Protein AF-A0A919U1Z7-F1 (afdb_monomer)

pLDDT: mean 75.94, std 18.44, range [27.28, 95.94]

Mean predicted aligned error: 14.46 Å

Secondary structure (DSSP, 8-state):
-------------SSPPEEEETT-SSBEETT-GGGTTS-GGGEEEPPTTSSPPBPHHHHHHHTTTTPEEESSHHHHHHHHT--HHHHHHHHHHHHTS--SEEEE-TT---EEEE-TTS--SEEE-SSEEEETTTEEEEPP-------SS------S--PBPTTT-PBPPTTSS-TT--

Solvent-accessible surface area (backbone atoms only — not comparable to full-atom values): 11130 Å² total; per-residue (Å²): 135,83,81,79,77,74,79,71,72,83,70,83,53,90,60,79,73,38,22,25,40,89,87,49,74,40,30,29,42,84,81,39,74,90,44,76,86,51,58,70,92,51,56,38,80,47,62,98,80,72,82,53,51,67,32,68,68,41,47,35,50,76,70,56,49,65,49,48,74,39,96,41,67,67,59,41,38,56,76,67,61,49,53,73,89,48,48,63,58,54,49,58,57,51,70,76,55,86,63,81,35,32,37,25,50,65,84,64,70,37,39,34,33,15,39,80,96,51,60,68,48,32,41,43,41,63,49,32,38,35,34,78,91,74,47,77,47,80,42,76,88,63,71,82,68,77,64,98,56,83,80,76,77,72,72,86,66,77,51,59,36,92,87,78,70,42,75,27,52,96,87,73,56,43,91,88,74,111

Foldseek 3Di:
DDDPPPPPQPPQDLDAWWKAFPPGQAIAHPQPPVCVVPDPVRIGTDDPPPVGYHDPQRVCVNVVHQKDWDQDPVVLCVVLVADPVCVVVVVVVCVVDDFRTWIARNVSAWIFTHHPSTDTQWTGGNQWIAGSVPGIDGDDDDDPDPPPDPPPPCPPPQPADPVPRDGDPPVRADPVRD

Structure (mmCIF, N/CA/C/O backbone):
data_AF-A0A919U1Z7-F1
#
_entry.id   AF-A0A919U1Z7-F1
#
loop_
_atom_site.group_PDB
_atom_site.id
_atom_site.type_symbol
_atom_site.label_atom_id
_atom_site.label_alt_id
_atom_site.label_comp_id
_atom_site.label_asym_id
_atom_site.label_entity_id
_atom_site.label_seq_id
_atom_site.pdbx_PDB_ins_code
_atom_site.Cartn_x
_atom_site.Cartn_y
_atom_site.Cartn_z
_atom_site.occupancy
_atom_site.B_iso_or_equiv
_atom_site.auth_seq_id
_atom_site.auth_comp_id
_atom_site.auth_asym_id
_atom_site.auth_atom_id
_atom_site.pdbx_PDB_model_num
ATOM 1 N N . MET A 1 1 ? -19.858 -0.077 -40.292 1.00 37.28 1 MET A N 1
ATOM 2 C CA . MET A 1 1 ? -19.645 -1.193 -39.348 1.00 37.28 1 MET A CA 1
ATOM 3 C C . MET A 1 1 ? -18.442 -0.810 -38.510 1.00 37.28 1 MET A C 1
ATOM 5 O O . MET A 1 1 ? -17.336 -0.807 -39.028 1.00 37.28 1 MET A O 1
ATOM 9 N N . VAL A 1 2 ? -18.674 -0.303 -37.300 1.00 33.38 2 VAL A N 1
ATOM 10 C CA . VAL A 1 2 ? -17.600 0.172 -36.418 1.00 33.38 2 VAL A CA 1
ATOM 11 C C . VAL A 1 2 ? -17.088 -1.042 -35.657 1.00 33.38 2 VAL A C 1
ATOM 13 O O . VAL A 1 2 ? -17.822 -1.611 -34.855 1.00 33.38 2 VAL A O 1
ATOM 16 N N . SER A 1 3 ? -15.864 -1.468 -35.970 1.00 31.08 3 SER A N 1
ATOM 17 C CA . SER A 1 3 ? -15.144 -2.484 -35.206 1.00 31.08 3 SER A CA 1
ATOM 18 C C . SER A 1 3 ? -14.921 -1.975 -33.789 1.00 31.08 3 SER A C 1
ATOM 20 O O . SER A 1 3 ? -14.055 -1.135 -33.548 1.00 31.08 3 SER A O 1
ATOM 22 N N . THR A 1 4 ? -15.700 -2.492 -32.849 1.00 29.30 4 THR A N 1
ATOM 23 C CA . THR A 1 4 ? -15.430 -2.393 -31.420 1.00 29.30 4 THR A CA 1
ATOM 24 C C . THR A 1 4 ? -14.195 -3.243 -31.132 1.00 29.30 4 THR A C 1
ATOM 26 O O . THR A 1 4 ? -14.280 -4.464 -31.015 1.00 29.30 4 THR A O 1
ATOM 29 N N . GLN A 1 5 ? -13.022 -2.609 -31.064 1.00 29.14 5 GLN A N 1
ATOM 30 C CA . GLN A 1 5 ? -11.877 -3.208 -30.385 1.00 29.14 5 GLN A CA 1
ATOM 31 C C . GLN A 1 5 ? -12.280 -3.372 -28.921 1.00 29.14 5 GLN A C 1
ATOM 33 O O . GLN A 1 5 ? -12.402 -2.394 -28.184 1.00 29.14 5 GLN A O 1
ATOM 38 N N . ALA A 1 6 ? -12.563 -4.612 -28.529 1.00 28.75 6 ALA A N 1
ATOM 39 C CA . ALA A 1 6 ? -12.649 -4.987 -27.135 1.00 28.75 6 ALA A CA 1
ATOM 40 C C . ALA A 1 6 ? -11.299 -4.644 -26.500 1.00 28.75 6 ALA A C 1
ATOM 42 O O . ALA A 1 6 ? -10.279 -5.242 -26.838 1.00 28.75 6 ALA A O 1
ATOM 43 N N . LEU A 1 7 ? -11.298 -3.643 -25.622 1.00 28.81 7 LEU A N 1
ATOM 44 C CA . LEU A 1 7 ? -10.219 -3.428 -24.673 1.00 28.81 7 LEU A CA 1
ATOM 45 C C . LEU A 1 7 ? -10.102 -4.720 -23.867 1.00 28.81 7 LEU A C 1
ATOM 47 O O . LEU A 1 7 ? -10.951 -5.024 -23.028 1.00 28.81 7 LEU A O 1
ATOM 51 N N . SER A 1 8 ? -9.098 -5.525 -24.203 1.00 28.55 8 SER A N 1
ATOM 52 C CA . SER A 1 8 ? -8.708 -6.686 -23.422 1.00 28.55 8 SER A CA 1
ATOM 53 C C . SER A 1 8 ? -8.575 -6.257 -21.965 1.00 28.55 8 SER A C 1
ATOM 55 O O . SER A 1 8 ? -7.864 -5.298 -21.663 1.00 28.55 8 SER A O 1
ATOM 57 N N . LYS A 1 9 ? -9.276 -6.971 -21.074 1.00 27.28 9 LYS A N 1
ATOM 58 C CA . LYS A 1 9 ? -9.020 -6.983 -19.627 1.00 27.28 9 LYS A CA 1
ATOM 59 C C . LYS A 1 9 ? -7.500 -6.916 -19.419 1.00 27.28 9 LYS A C 1
ATOM 61 O O . LYS A 1 9 ? -6.829 -7.764 -20.017 1.00 27.28 9 LYS A O 1
ATOM 66 N N . PRO A 1 10 ? -6.941 -5.991 -18.617 1.00 33.06 10 PRO A N 1
ATOM 67 C CA . PRO A 1 10 ? -5.564 -6.154 -18.183 1.00 33.06 10 PRO A CA 1
ATOM 68 C C . PRO A 1 10 ? -5.508 -7.506 -17.473 1.00 33.06 10 PRO A C 1
ATOM 70 O O . PRO A 1 10 ? -6.165 -7.729 -16.454 1.00 33.06 10 PRO A O 1
ATOM 73 N N . GLY A 1 11 ? -4.849 -8.464 -18.124 1.00 29.73 11 GLY A N 1
ATOM 74 C CA . GLY A 1 11 ? -4.617 -9.774 -17.557 1.00 29.73 11 GLY A CA 1
ATOM 75 C C . GLY A 1 11 ? -3.872 -9.565 -16.253 1.00 29.73 11 GLY A C 1
ATOM 76 O O . GLY A 1 11 ? -2.902 -8.813 -16.214 1.00 29.73 11 GLY A O 1
ATOM 77 N N . ALA A 1 12 ? -4.355 -10.206 -15.195 1.00 38.84 12 ALA A N 1
ATOM 78 C CA . ALA A 1 12 ? -3.593 -10.411 -13.982 1.00 38.84 12 ALA A CA 1
ATOM 79 C C . ALA A 1 12 ? -2.268 -11.079 -14.377 1.00 38.84 12 ALA A C 1
ATOM 81 O O . ALA A 1 12 ? -2.209 -12.288 -14.585 1.00 38.84 12 ALA A O 1
ATOM 82 N N . SER A 1 13 ? -1.226 -10.280 -14.579 1.00 43.12 13 SER A N 1
ATOM 83 C CA . SER A 1 13 ? 0.123 -10.781 -14.785 1.00 43.12 13 SER A CA 1
ATOM 84 C C . SER A 1 13 ? 0.476 -11.604 -13.551 1.00 43.12 13 SER A C 1
ATOM 86 O O . SER A 1 13 ? 0.459 -11.065 -12.458 1.00 43.12 13 SER A O 1
ATOM 88 N N . GLU A 1 14 ? 0.813 -12.888 -13.674 1.00 53.72 14 GLU A N 1
ATOM 89 C CA . GLU A 1 14 ? 1.246 -13.719 -12.526 1.00 53.72 14 GLU A CA 1
ATOM 90 C C . GLU A 1 14 ? 2.473 -13.137 -11.797 1.00 53.72 14 GLU A C 1
ATOM 92 O O . GLU A 1 14 ? 2.826 -13.558 -10.697 1.00 53.72 14 GLU A O 1
ATOM 97 N N . ARG A 1 15 ? 3.144 -12.163 -12.423 1.00 62.59 15 ARG A N 1
ATOM 98 C CA . ARG A 1 15 ? 4.209 -11.373 -11.823 1.00 62.59 15 ARG A CA 1
ATOM 99 C C . ARG A 1 15 ? 3.664 -10.024 -11.350 1.00 62.59 15 ARG A C 1
ATOM 101 O O . ARG A 1 15 ? 2.993 -9.345 -12.129 1.00 62.59 15 ARG A O 1
ATOM 108 N N . PRO A 1 16 ? 3.994 -9.613 -10.120 1.00 70.12 16 PRO A N 1
ATOM 109 C CA . PRO A 1 16 ? 3.592 -8.318 -9.606 1.00 70.12 16 PRO A CA 1
ATOM 110 C C . PRO A 1 16 ? 4.258 -7.196 -10.403 1.00 70.12 16 PRO A C 1
ATOM 112 O O . PRO A 1 16 ? 5.421 -7.303 -10.801 1.00 70.12 16 PRO A O 1
ATOM 115 N N . GLU A 1 17 ? 3.517 -6.113 -10.619 1.00 81.19 17 GLU A N 1
ATOM 116 C CA . GLU A 1 17 ? 4.042 -4.904 -11.249 1.00 81.19 17 GLU A CA 1
ATOM 117 C C . GLU A 1 17 ? 5.117 -4.271 -10.360 1.00 81.19 17 GLU A C 1
ATOM 119 O O . GLU A 1 17 ? 4.939 -4.099 -9.147 1.00 81.19 17 GLU A O 1
ATOM 124 N N . LEU A 1 18 ? 6.253 -3.944 -10.974 1.00 87.25 18 LEU A N 1
ATOM 125 C CA . LEU A 1 18 ? 7.414 -3.381 -10.299 1.00 87.25 18 LEU A CA 1
ATOM 126 C C . LEU A 1 18 ? 7.608 -1.927 -10.713 1.00 87.25 18 LEU A C 1
ATOM 128 O O . LEU A 1 18 ? 7.304 -1.539 -11.835 1.00 87.25 18 LEU A O 1
ATOM 132 N N . PHE A 1 19 ? 8.160 -1.139 -9.800 1.00 89.56 19 PHE A N 1
ATOM 133 C CA . PHE A 1 19 ? 8.341 0.298 -9.940 1.00 89.56 19 PHE A CA 1
ATOM 134 C C . PHE A 1 19 ? 9.721 0.719 -9.431 1.00 89.56 19 PHE A C 1
ATOM 136 O O . PHE A 1 19 ? 10.312 0.054 -8.578 1.00 89.56 19 PHE A O 1
ATOM 143 N N . HIS A 1 20 ? 10.236 1.840 -9.915 1.00 90.06 20 HIS A N 1
ATOM 144 C CA . HIS A 1 20 ? 11.451 2.475 -9.410 1.00 90.06 20 HIS A CA 1
ATOM 145 C C . HIS A 1 20 ? 11.322 3.999 -9.495 1.00 90.06 20 HIS A C 1
ATOM 147 O O . HIS A 1 20 ? 10.502 4.527 -10.241 1.00 90.06 20 HIS A O 1
ATOM 153 N N . THR A 1 21 ? 12.143 4.738 -8.756 1.00 87.50 21 THR A N 1
ATOM 154 C CA . THR A 1 21 ? 12.326 6.175 -9.014 1.00 87.50 21 THR A CA 1
ATOM 155 C C . THR A 1 21 ? 13.295 6.388 -10.172 1.00 87.50 21 THR A C 1
ATOM 157 O O . THR A 1 21 ? 14.099 5.503 -10.466 1.00 87.50 21 THR A O 1
ATOM 160 N N . ALA A 1 22 ? 13.247 7.547 -10.836 1.00 83.25 22 ALA A N 1
ATOM 161 C CA . ALA A 1 22 ? 14.155 7.870 -11.948 1.00 83.25 22 ALA A CA 1
ATOM 162 C C . ALA A 1 22 ? 15.637 7.607 -11.604 1.00 83.25 22 ALA A C 1
ATOM 164 O O . ALA A 1 22 ? 16.342 6.941 -12.360 1.00 83.25 22 ALA A O 1
ATOM 165 N N . ASP A 1 23 ? 16.053 8.039 -10.413 1.00 81.75 23 ASP A N 1
ATOM 166 C CA . ASP A 1 23 ? 17.422 7.895 -9.904 1.00 81.75 23 ASP A CA 1
ATOM 167 C C . ASP A 1 23 ? 17.601 6.661 -8.994 1.00 81.75 23 ASP A C 1
ATOM 169 O O . ASP A 1 23 ? 18.647 6.461 -8.374 1.00 81.75 23 ASP A O 1
ATOM 173 N N . GLY A 1 24 ? 16.566 5.827 -8.878 1.00 83.31 24 GLY A N 1
ATOM 174 C CA . GLY A 1 24 ? 16.546 4.662 -8.006 1.00 83.31 24 GLY A CA 1
ATOM 175 C C . GLY A 1 24 ? 17.430 3.528 -8.519 1.00 83.31 24 GLY A C 1
ATOM 176 O O . GLY A 1 24 ? 17.481 3.226 -9.713 1.00 83.31 24 GLY A O 1
ATOM 177 N N . THR A 1 25 ? 18.098 2.840 -7.594 1.00 87.88 25 THR A N 1
ATOM 178 C CA . THR A 1 25 ? 18.951 1.676 -7.896 1.00 87.88 25 THR A CA 1
ATOM 179 C C . THR A 1 25 ? 18.240 0.340 -7.703 1.00 87.88 25 THR A C 1
ATOM 181 O O . THR A 1 25 ? 18.818 -0.705 -7.993 1.00 87.88 25 THR A O 1
ATO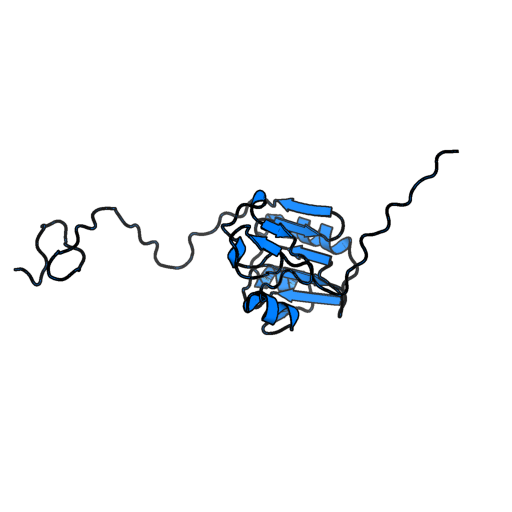M 184 N N . ARG A 1 26 ? 16.998 0.345 -7.205 1.00 90.69 26 ARG A N 1
ATOM 185 C CA . ARG A 1 26 ? 16.229 -0.862 -6.887 1.00 90.69 26 ARG A CA 1
ATOM 186 C C . ARG A 1 26 ? 14.824 -0.800 -7.476 1.00 90.69 26 ARG A C 1
ATOM 188 O O . ARG A 1 26 ? 14.280 0.281 -7.689 1.00 90.69 26 ARG A O 1
ATOM 195 N N . ARG A 1 27 ? 14.249 -1.979 -7.711 1.00 91.19 27 ARG A N 1
ATOM 196 C CA . ARG A 1 27 ? 12.837 -2.177 -8.061 1.00 91.19 27 ARG A CA 1
ATOM 197 C C . ARG A 1 27 ? 12.007 -2.475 -6.821 1.00 91.19 27 ARG A C 1
ATOM 199 O O . ARG A 1 27 ? 12.463 -3.161 -5.911 1.00 91.19 27 ARG A O 1
ATOM 206 N N . HIS A 1 28 ? 10.777 -1.998 -6.806 1.00 89.25 28 HIS A N 1
ATOM 207 C CA . HIS A 1 28 ? 9.881 -2.022 -5.661 1.00 89.25 28 HIS A CA 1
ATOM 208 C C . HIS A 1 28 ? 8.475 -2.430 -6.098 1.00 89.25 28 HIS A C 1
ATOM 210 O O . HIS A 1 28 ? 8.077 -2.173 -7.229 1.00 89.25 28 HIS A O 1
ATOM 216 N N . LEU A 1 29 ? 7.689 -3.006 -5.192 1.00 83.12 29 LEU A N 1
ATOM 217 C CA . LEU A 1 29 ? 6.232 -3.013 -5.346 1.00 83.12 29 LEU A CA 1
ATOM 218 C C . LEU A 1 29 ? 5.696 -1.577 -5.247 1.00 83.12 29 LEU A C 1
ATOM 220 O O . LEU A 1 29 ? 6.297 -0.737 -4.571 1.00 83.12 29 LEU A O 1
ATOM 224 N N . ARG A 1 30 ? 4.541 -1.311 -5.870 1.00 81.06 30 ARG A N 1
ATOM 225 C CA . ARG A 1 30 ? 3.933 0.033 -5.949 1.00 81.06 30 ARG A CA 1
ATOM 226 C C . ARG A 1 30 ? 3.806 0.743 -4.602 1.00 81.06 30 ARG A C 1
ATOM 228 O O . ARG A 1 30 ? 3.968 1.953 -4.531 1.00 81.06 30 ARG A O 1
ATOM 235 N N . PHE A 1 31 ? 3.521 -0.011 -3.546 1.00 75.62 31 PHE A N 1
ATOM 236 C CA . PHE A 1 31 ? 3.258 0.515 -2.205 1.00 75.62 31 PHE A CA 1
ATOM 237 C C . PHE A 1 31 ? 4.391 0.210 -1.219 1.00 75.62 31 PHE A C 1
ATOM 239 O O . PHE A 1 31 ? 4.175 0.136 -0.010 1.00 75.62 31 PHE A O 1
ATOM 246 N N . CYS A 1 32 ? 5.615 0.026 -1.727 1.00 82.19 32 CYS A N 1
ATOM 247 C CA . CYS A 1 32 ? 6.790 -0.091 -0.876 1.00 82.19 32 CYS A CA 1
ATOM 248 C C . CYS A 1 32 ? 6.962 1.183 -0.035 1.00 82.19 32 CYS A C 1
ATOM 250 O O . CYS A 1 32 ? 6.869 2.295 -0.548 1.00 82.19 32 CYS A O 1
ATOM 252 N N . SER A 1 33 ? 7.290 1.016 1.245 1.00 78.06 33 SER A N 1
ATOM 253 C CA . SER A 1 33 ? 7.572 2.107 2.193 1.00 78.06 33 SER A CA 1
ATOM 254 C C . SER A 1 33 ? 8.585 3.141 1.685 1.00 78.06 33 SER A C 1
ATOM 256 O O . SER A 1 33 ? 8.500 4.305 2.063 1.00 78.06 33 SER A O 1
ATOM 258 N N . HIS A 1 34 ? 9.517 2.749 0.812 1.00 81.94 34 HIS A N 1
ATOM 259 C CA . HIS A 1 34 ? 10.493 3.657 0.207 1.00 81.94 34 HIS A CA 1
ATOM 260 C C . HIS A 1 34 ? 9.848 4.737 -0.676 1.00 81.94 34 HIS A C 1
ATOM 262 O O . HIS A 1 34 ? 10.481 5.752 -0.944 1.00 81.94 34 HIS A O 1
ATOM 268 N N . PHE A 1 35 ? 8.594 4.551 -1.095 1.00 81.81 35 PHE A N 1
ATOM 269 C CA . PHE A 1 35 ? 7.828 5.552 -1.831 1.00 81.81 35 PHE A CA 1
ATOM 270 C C . PHE A 1 35 ? 6.957 6.449 -0.946 1.00 81.81 35 PHE A C 1
ATOM 272 O O . PHE A 1 35 ? 6.281 7.315 -1.488 1.00 81.81 35 PHE A O 1
ATOM 279 N N . SER A 1 36 ? 6.974 6.296 0.386 1.00 73.88 36 SER A N 1
ATOM 280 C CA . SER A 1 36 ? 6.050 7.027 1.279 1.00 73.88 36 SER A CA 1
ATOM 281 C C . SER A 1 36 ? 6.126 8.550 1.118 1.00 73.88 36 SER A C 1
ATOM 283 O O . SER A 1 36 ? 5.096 9.212 1.167 1.00 73.88 36 SER A O 1
ATOM 285 N N . ASP A 1 37 ? 7.325 9.079 0.855 1.00 74.62 37 ASP A N 1
ATOM 286 C CA . ASP A 1 37 ? 7.573 10.511 0.634 1.00 74.62 37 ASP A CA 1
ATOM 287 C C . ASP A 1 37 ? 7.872 10.846 -0.840 1.00 74.62 37 ASP A C 1
ATOM 289 O O . ASP A 1 37 ? 8.285 11.959 -1.168 1.00 74.62 37 ASP A O 1
ATOM 293 N N . THR A 1 38 ? 7.713 9.879 -1.749 1.00 75.56 38 THR A N 1
ATOM 294 C CA . THR A 1 38 ? 8.009 10.065 -3.173 1.00 75.56 38 THR A CA 1
ATOM 295 C C . THR A 1 38 ? 6.754 10.529 -3.914 1.00 75.56 38 THR A C 1
ATOM 297 O O . THR A 1 38 ? 5.746 9.820 -3.903 1.00 75.56 38 THR A O 1
ATOM 300 N N . PRO A 1 39 ? 6.796 11.679 -4.612 1.00 76.50 39 PRO A N 1
ATOM 301 C CA . PRO A 1 39 ? 5.695 12.118 -5.463 1.00 76.50 39 PRO A CA 1
ATOM 302 C C . PRO A 1 39 ? 5.355 11.078 -6.537 1.00 76.50 39 PRO A C 1
ATOM 304 O O . PRO A 1 39 ? 6.251 10.481 -7.135 1.00 76.50 39 PRO A O 1
ATOM 307 N N . ALA A 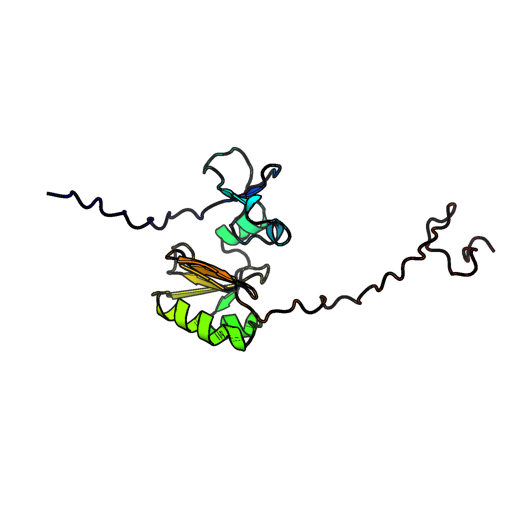1 40 ? 4.065 10.868 -6.811 1.00 74.50 40 ALA A N 1
ATOM 308 C CA . ALA A 1 40 ? 3.613 9.822 -7.733 1.00 74.50 40 ALA A CA 1
ATOM 309 C C . ALA A 1 40 ? 4.173 9.979 -9.161 1.00 74.50 40 ALA A C 1
ATOM 311 O O . ALA A 1 40 ? 4.440 8.980 -9.820 1.00 74.50 40 ALA A O 1
ATOM 312 N N . ASP A 1 41 ? 4.415 11.212 -9.620 1.00 79.81 41 ASP A N 1
ATOM 313 C CA . ASP A 1 41 ? 5.036 11.526 -10.917 1.00 79.81 41 ASP A CA 1
ATOM 314 C C . ASP A 1 41 ? 6.519 11.124 -11.000 1.00 79.81 41 ASP A C 1
ATOM 316 O O . ASP A 1 41 ? 7.102 11.094 -12.083 1.00 79.81 41 ASP A O 1
ATOM 320 N N . ARG A 1 42 ? 7.140 10.801 -9.861 1.00 82.19 42 ARG A N 1
ATOM 321 C CA . ARG A 1 42 ? 8.526 10.328 -9.767 1.00 82.19 42 ARG A CA 1
ATOM 322 C C . ARG A 1 42 ? 8.640 8.814 -9.639 1.00 82.19 42 ARG A C 1
ATOM 324 O O . ARG A 1 42 ? 9.762 8.307 -9.651 1.00 82.19 42 ARG A O 1
ATOM 331 N N . ILE A 1 43 ? 7.516 8.106 -9.537 1.00 84.62 43 ILE A N 1
ATOM 332 C CA . ILE A 1 43 ? 7.451 6.645 -9.481 1.00 84.62 43 ILE A CA 1
ATOM 333 C C . ILE A 1 43 ? 7.180 6.131 -10.894 1.00 84.62 43 ILE A C 1
ATOM 335 O O . ILE A 1 43 ? 6.112 6.350 -11.460 1.00 84.62 43 ILE A O 1
ATOM 339 N N . LEU A 1 44 ? 8.164 5.448 -11.463 1.00 84.81 44 LEU A N 1
ATOM 340 C CA . LEU A 1 44 ? 8.145 4.931 -12.824 1.00 84.81 44 LEU A CA 1
ATOM 341 C C . LEU A 1 44 ? 7.906 3.423 -12.805 1.00 84.81 44 LEU A C 1
ATOM 343 O O . LEU A 1 44 ? 8.416 2.724 -11.929 1.00 84.81 44 LEU A O 1
ATOM 347 N N . GLU A 1 45 ? 7.155 2.916 -13.779 1.00 84.56 45 GLU A N 1
ATOM 348 C CA . GLU A 1 45 ? 7.042 1.475 -14.012 1.00 84.56 45 GLU A CA 1
ATOM 349 C C . GLU A 1 45 ? 8.398 0.900 -14.426 1.00 84.56 45 GLU A C 1
ATOM 351 O O . GLU A 1 45 ? 9.083 1.427 -15.305 1.00 84.56 45 GLU A O 1
ATOM 356 N N . ALA A 1 46 ? 8.787 -0.195 -13.781 1.00 81.38 46 ALA A N 1
ATOM 357 C CA . ALA A 1 46 ? 10.011 -0.905 -14.086 1.00 81.38 46 ALA A CA 1
ATOM 358 C C . ALA A 1 46 ? 9.760 -1.927 -15.195 1.00 81.38 46 ALA A C 1
ATOM 360 O O . ALA A 1 46 ? 8.843 -2.748 -15.112 1.00 81.38 46 ALA A O 1
ATOM 361 N N . ALA A 1 47 ? 10.643 -1.956 -16.193 1.00 75.75 47 ALA A N 1
ATOM 362 C CA . ALA A 1 47 ? 10.687 -3.086 -17.109 1.00 75.75 47 ALA A CA 1
ATOM 363 C C . ALA A 1 47 ? 11.048 -4.375 -16.341 1.00 75.75 47 ALA A C 1
ATOM 365 O O . ALA A 1 47 ? 11.809 -4.358 -15.367 1.00 75.75 47 ALA A O 1
ATOM 366 N N . VAL A 1 48 ? 10.524 -5.516 -16.805 1.00 65.12 48 VAL A N 1
ATOM 367 C CA . VAL A 1 48 ? 10.735 -6.837 -16.178 1.00 65.12 48 VAL A CA 1
ATOM 368 C C . VAL A 1 48 ? 12.226 -7.180 -16.025 1.00 65.12 48 VAL A C 1
ATOM 370 O O . VAL A 1 48 ? 12.593 -7.897 -15.093 1.00 65.12 48 VAL A O 1
ATOM 373 N N . ASP A 1 49 ? 13.088 -6.621 -16.876 1.00 66.69 49 ASP A N 1
ATOM 374 C CA . ASP A 1 49 ? 14.536 -6.838 -16.870 1.00 66.69 49 ASP A CA 1
ATOM 375 C C . ASP A 1 49 ? 15.325 -5.527 -17.057 1.00 66.69 49 ASP A C 1
ATOM 377 O O . ASP A 1 49 ? 16.125 -5.370 -17.973 1.00 66.69 49 ASP A O 1
ATOM 381 N N . ASP A 1 50 ? 15.072 -4.534 -16.203 1.00 75.56 50 ASP A N 1
ATOM 382 C CA . ASP A 1 50 ? 15.805 -3.256 -16.208 1.00 75.56 50 ASP A CA 1
ATOM 383 C C . ASP A 1 50 ? 17.211 -3.332 -15.563 1.00 75.56 50 ASP A C 1
ATOM 385 O O . ASP A 1 50 ? 17.850 -2.304 -15.334 1.00 75.56 50 ASP A O 1
ATOM 389 N N . GLY A 1 51 ? 17.683 -4.540 -15.225 1.00 81.19 51 GLY A N 1
ATOM 390 C CA . GLY A 1 51 ? 18.970 -4.798 -14.574 1.00 81.19 51 GLY A CA 1
ATOM 391 C C . GLY A 1 51 ? 19.061 -4.400 -13.093 1.00 81.19 51 GLY A C 1
ATOM 392 O O . GLY A 1 51 ? 20.059 -4.717 -12.443 1.00 81.19 51 GLY A O 1
ATOM 393 N N . ARG A 1 52 ? 18.045 -3.742 -12.515 1.00 87.81 52 ARG A N 1
ATOM 394 C CA . ARG A 1 52 ? 18.069 -3.329 -11.103 1.00 87.81 52 ARG A CA 1
ATOM 395 C C . ARG A 1 52 ? 17.665 -4.490 -10.190 1.00 87.81 52 ARG A C 1
ATOM 397 O O . ARG A 1 52 ? 16.698 -5.199 -10.480 1.00 87.81 52 ARG A O 1
ATOM 404 N N . PRO A 1 53 ? 18.327 -4.705 -9.044 1.00 90.06 53 PRO A N 1
ATOM 405 C CA . PRO A 1 53 ? 17.866 -5.689 -8.070 1.00 90.06 53 PRO A CA 1
ATOM 406 C C . PRO A 1 53 ? 16.524 -5.278 -7.442 1.00 90.06 53 PRO A C 1
ATOM 408 O O . PRO A 1 53 ? 16.179 -4.096 -7.379 1.00 90.06 53 PRO A O 1
ATOM 411 N N . LEU A 1 54 ? 15.770 -6.259 -6.941 1.00 86.19 54 LEU A N 1
ATOM 412 C CA . LEU A 1 54 ? 14.596 -5.992 -6.111 1.00 86.19 54 LEU A CA 1
ATOM 413 C C . LEU A 1 54 ? 15.019 -5.411 -4.757 1.00 86.19 54 LEU A C 1
ATOM 415 O O . LEU A 1 54 ? 16.013 -5.819 -4.157 1.00 86.19 54 LEU A O 1
ATOM 419 N N . CYS A 1 55 ? 14.228 -4.470 -4.259 1.00 89.00 55 CYS A N 1
ATOM 420 C CA . CYS A 1 55 ? 14.246 -4.060 -2.869 1.00 89.00 55 CYS A CA 1
ATOM 421 C C . CYS A 1 55 ? 13.966 -5.269 -1.980 1.00 89.00 55 CYS A C 1
ATOM 423 O O . CYS A 1 55 ? 13.037 -6.026 -2.244 1.00 89.00 55 CYS A O 1
ATOM 425 N N . GLU A 1 56 ? 14.738 -5.415 -0.908 1.00 84.62 56 GLU A N 1
ATOM 426 C CA . GLU A 1 56 ? 14.626 -6.535 0.025 1.00 84.62 56 GLU A CA 1
ATOM 427 C C . GLU A 1 56 ? 13.211 -6.690 0.595 1.00 84.62 56 GLU A C 1
ATOM 429 O O . GLU A 1 56 ? 12.688 -7.797 0.636 1.00 84.62 56 GLU A O 1
ATOM 434 N N . TRP A 1 57 ? 12.542 -5.587 0.950 1.00 80.31 57 TRP A N 1
ATOM 435 C CA . TRP A 1 57 ? 11.178 -5.644 1.491 1.00 80.31 57 TRP A CA 1
ATOM 436 C C . TRP A 1 57 ? 10.166 -6.079 0.435 1.00 80.31 57 TRP A C 1
ATOM 438 O O . TRP A 1 57 ? 9.292 -6.890 0.718 1.00 80.31 57 TRP A O 1
ATOM 448 N N . SER A 1 58 ? 10.314 -5.592 -0.798 1.00 81.62 58 SER A N 1
ATOM 449 C CA . SER A 1 58 ? 9.481 -6.038 -1.914 1.00 81.62 58 SER A CA 1
ATOM 450 C C . SER A 1 58 ? 9.757 -7.498 -2.275 1.00 81.62 58 SER A C 1
ATOM 452 O O . SER A 1 58 ? 8.817 -8.234 -2.534 1.00 81.62 58 SER A O 1
ATOM 454 N N . ALA A 1 59 ? 11.011 -7.950 -2.238 1.00 81.38 59 ALA A N 1
ATOM 455 C CA . ALA A 1 59 ? 11.363 -9.348 -2.466 1.00 81.38 59 ALA A CA 1
ATOM 456 C C . ALA A 1 59 ? 10.765 -10.269 -1.389 1.00 81.38 59 ALA A C 1
ATOM 458 O O . ALA A 1 59 ? 10.152 -11.280 -1.727 1.00 81.38 59 ALA A O 1
ATOM 459 N N . ALA A 1 60 ? 10.887 -9.893 -0.112 1.00 78.62 60 ALA A N 1
ATOM 460 C CA . ALA A 1 60 ? 10.283 -10.610 1.006 1.00 78.62 60 ALA A CA 1
ATOM 461 C C . ALA A 1 60 ? 8.756 -10.672 0.867 1.00 78.62 60 ALA A C 1
ATOM 463 O O . ALA A 1 60 ? 8.160 -11.734 1.030 1.00 78.62 60 ALA A O 1
ATOM 464 N N . GLU A 1 61 ? 8.121 -9.562 0.490 1.00 76.81 61 GLU A N 1
ATOM 465 C CA . GLU A 1 61 ? 6.676 -9.514 0.300 1.00 76.81 61 GLU A CA 1
ATOM 466 C C . GLU A 1 61 ? 6.200 -10.389 -0.864 1.00 76.81 61 GLU A C 1
ATOM 468 O O . GLU A 1 61 ? 5.230 -11.129 -0.701 1.00 76.81 61 GLU A O 1
ATOM 473 N N . ILE A 1 62 ? 6.897 -10.363 -2.004 1.00 77.69 62 ILE A N 1
ATOM 474 C CA . ILE A 1 62 ? 6.620 -11.252 -3.144 1.00 77.69 62 ILE A CA 1
ATOM 475 C C . ILE A 1 62 ? 6.766 -12.717 -2.722 1.00 77.69 62 ILE A C 1
ATOM 477 O O . ILE A 1 62 ? 5.957 -13.558 -3.106 1.00 77.69 62 ILE A O 1
ATOM 481 N N . ALA A 1 63 ? 7.760 -13.019 -1.886 1.00 76.00 63 ALA A N 1
ATOM 482 C CA . ALA A 1 63 ? 7.965 -14.346 -1.316 1.00 76.00 63 ALA A CA 1
ATOM 483 C C . ALA A 1 63 ? 6.964 -14.706 -0.197 1.00 76.00 63 ALA A C 1
ATOM 485 O O . ALA A 1 63 ? 7.041 -15.802 0.356 1.00 76.00 63 ALA A O 1
ATOM 486 N N . GLY A 1 64 ? 6.041 -13.810 0.171 1.00 71.19 64 GLY A N 1
ATOM 487 C CA . GLY A 1 64 ? 5.076 -14.040 1.248 1.00 71.19 64 GLY A CA 1
ATOM 488 C C . GLY A 1 64 ? 5.665 -13.977 2.660 1.00 71.19 64 GLY A C 1
ATOM 489 O O . GLY A 1 64 ? 4.990 -14.336 3.624 1.00 71.19 64 GLY A O 1
ATOM 490 N N . GLN A 1 65 ? 6.914 -13.541 2.810 1.00 77.25 65 GLN A N 1
ATOM 491 C CA . GLN A 1 65 ? 7.629 -13.553 4.081 1.00 77.25 65 GLN A CA 1
ATOM 492 C C . GLN A 1 65 ? 7.144 -12.428 4.999 1.00 77.25 65 GLN A C 1
ATOM 494 O O . GLN A 1 65 ? 7.082 -11.262 4.609 1.00 77.25 65 GLN A O 1
ATOM 499 N N . GLY A 1 66 ? 6.806 -12.785 6.240 1.00 76.94 66 GLY A N 1
ATOM 500 C CA . GLY A 1 66 ? 6.349 -11.830 7.254 1.00 76.94 66 GLY A CA 1
ATOM 501 C C . GLY A 1 66 ? 4.964 -11.233 6.984 1.00 76.94 66 GLY A C 1
ATOM 502 O O . GLY A 1 66 ? 4.612 -10.235 7.602 1.00 76.94 66 GLY A O 1
ATOM 503 N N . GLN A 1 67 ? 4.178 -11.810 6.066 1.00 85.94 67 GLN A N 1
ATOM 504 C CA . GLN A 1 67 ? 2.778 -11.423 5.901 1.00 85.94 67 GLN A CA 1
ATOM 505 C C . GLN A 1 67 ? 1.953 -11.934 7.084 1.00 85.94 67 GLN A C 1
ATOM 507 O O . GLN A 1 67 ? 1.998 -13.120 7.416 1.00 85.94 67 GLN A O 1
ATOM 512 N N . THR A 1 68 ? 1.141 -11.057 7.664 1.00 91.50 68 THR A N 1
ATOM 513 C CA . THR A 1 68 ? 0.085 -11.459 8.596 1.00 91.50 68 THR A CA 1
ATOM 514 C C . THR A 1 68 ? -1.176 -11.722 7.789 1.00 91.50 68 THR A C 1
ATOM 516 O O . THR A 1 68 ? -1.654 -10.822 7.096 1.00 91.50 68 THR A O 1
ATOM 519 N N . ARG A 1 69 ? -1.702 -12.949 7.850 1.00 93.44 69 ARG A N 1
ATOM 520 C CA . ARG A 1 69 ? -2.972 -13.320 7.210 1.00 93.44 69 ARG A CA 1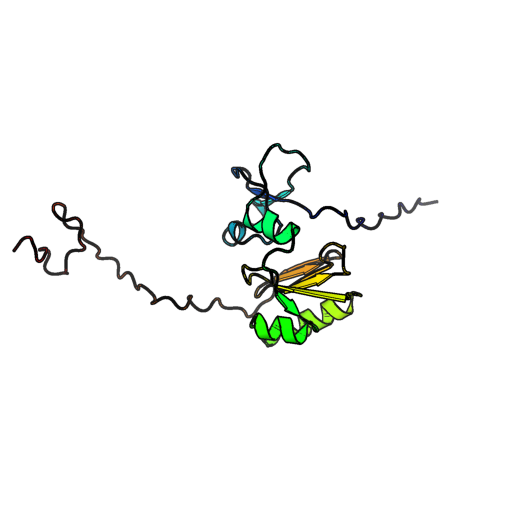
ATOM 521 C C . ARG A 1 69 ? -4.139 -13.104 8.168 1.00 93.44 69 ARG A C 1
ATOM 523 O O . ARG A 1 69 ? -3.981 -13.274 9.373 1.00 93.44 69 ARG A O 1
ATOM 530 N N . PHE A 1 70 ? -5.289 -12.761 7.604 1.00 95.56 70 PHE A N 1
ATOM 531 C CA . PHE A 1 70 ? -6.541 -12.553 8.330 1.00 95.56 70 PHE A CA 1
ATOM 532 C C . PHE A 1 70 ? -7.647 -13.382 7.685 1.00 95.56 70 PHE A C 1
ATOM 534 O O . PHE A 1 70 ? -7.604 -13.623 6.477 1.00 95.56 70 PHE A O 1
ATOM 541 N N . GLU A 1 71 ? -8.628 -13.809 8.478 1.00 94.06 71 GLU A N 1
ATOM 542 C CA . GLU A 1 71 ? -9.774 -14.560 7.956 1.00 94.06 71 GLU A CA 1
ATOM 543 C C . GLU A 1 71 ? -10.764 -13.628 7.257 1.00 94.06 71 GLU A C 1
ATOM 545 O O . GLU A 1 71 ? -11.389 -14.001 6.265 1.00 94.06 71 GLU A O 1
ATOM 550 N N . THR A 1 72 ? -10.881 -12.391 7.748 1.00 94.88 72 THR A N 1
ATOM 551 C CA . THR A 1 72 ? -11.798 -11.393 7.196 1.00 94.88 72 THR A CA 1
ATOM 552 C C . THR A 1 72 ? -11.117 -10.054 6.940 1.00 94.88 72 THR A C 1
ATOM 554 O O . THR A 1 72 ? -10.117 -9.691 7.566 1.00 94.88 72 THR A O 1
ATOM 557 N N . LEU A 1 73 ? -11.696 -9.276 6.020 1.00 95.69 73 LEU A N 1
ATOM 558 C CA . LEU A 1 73 ? -11.270 -7.899 5.788 1.00 95.69 73 LEU A CA 1
ATOM 559 C C . LEU A 1 73 ? -11.444 -7.036 7.044 1.00 95.69 73 LEU A C 1
ATOM 561 O O . LEU A 1 73 ? -10.579 -6.221 7.340 1.00 95.69 73 LEU A O 1
ATOM 565 N N . ASP A 1 74 ? -12.528 -7.221 7.798 1.00 94.94 74 ASP A N 1
ATOM 566 C CA . ASP A 1 74 ? -12.803 -6.424 8.995 1.00 94.94 74 ASP A CA 1
ATOM 567 C C . ASP A 1 74 ? -11.745 -6.610 10.087 1.00 94.94 74 ASP A C 1
ATOM 569 O O . ASP A 1 74 ? -11.284 -5.623 10.663 1.00 94.94 74 ASP A O 1
ATOM 573 N N . GLU A 1 75 ? -11.299 -7.846 10.323 1.00 95.69 75 GLU A N 1
ATOM 574 C CA . GLU A 1 75 ? -10.188 -8.133 11.239 1.00 95.69 75 GLU A CA 1
ATOM 575 C C . GLU A 1 75 ? -8.896 -7.451 10.796 1.00 95.69 75 GLU A C 1
ATOM 577 O O . GLU A 1 75 ? -8.190 -6.852 11.611 1.00 95.69 75 GLU A O 1
ATOM 582 N N . ALA A 1 76 ? -8.600 -7.497 9.496 1.00 95.62 76 ALA A N 1
ATOM 583 C CA . ALA A 1 76 ? -7.422 -6.848 8.943 1.00 95.62 76 ALA A CA 1
ATOM 584 C C . ALA A 1 76 ? -7.494 -5.319 9.090 1.00 95.62 76 ALA A C 1
ATOM 586 O O . ALA A 1 76 ? -6.512 -4.693 9.489 1.00 95.62 76 ALA A O 1
ATOM 587 N N . LEU A 1 77 ? -8.652 -4.705 8.814 1.00 94.25 77 LEU A N 1
ATOM 588 C CA . LEU A 1 77 ? -8.866 -3.261 8.962 1.00 94.25 77 LEU A CA 1
ATOM 589 C C . LEU A 1 77 ? -8.793 -2.810 10.426 1.00 94.25 77 LEU A C 1
ATOM 591 O O . LEU A 1 77 ? -8.300 -1.712 10.705 1.00 94.25 77 LEU A O 1
ATOM 595 N N . GLU A 1 78 ? -9.246 -3.650 11.358 1.00 93.25 78 GLU A N 1
ATOM 596 C CA . GLU A 1 78 ? -9.106 -3.415 12.794 1.00 93.25 78 GLU A CA 1
ATOM 597 C C . GLU A 1 78 ? -7.638 -3.482 13.226 1.00 93.25 78 GLU A C 1
ATOM 599 O O . GLU A 1 78 ? -7.126 -2.529 13.818 1.00 93.25 78 GLU A O 1
ATOM 604 N N . ALA A 1 79 ? -6.923 -4.547 12.850 1.00 91.69 79 ALA A N 1
ATOM 605 C CA . ALA A 1 79 ? -5.501 -4.708 13.151 1.00 91.69 79 ALA A CA 1
ATOM 606 C C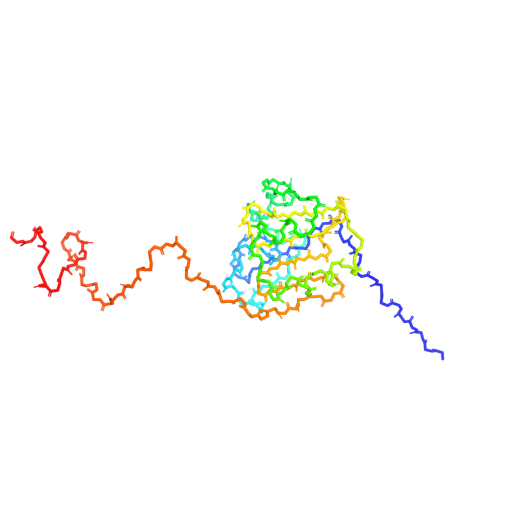 . ALA A 1 79 ? -4.644 -3.579 12.547 1.00 91.69 79 ALA A C 1
ATOM 608 O O . ALA A 1 79 ? -3.744 -3.054 13.206 1.00 91.69 79 ALA A O 1
ATOM 609 N N . TYR A 1 80 ? -4.965 -3.153 11.323 1.00 90.94 80 TYR A N 1
ATOM 610 C CA . TYR A 1 80 ? -4.320 -2.033 10.633 1.00 90.94 80 TYR A CA 1
ATOM 611 C C . TYR A 1 80 ? -4.665 -0.661 11.236 1.00 90.94 80 TYR A C 1
ATOM 613 O O . TYR A 1 80 ? -3.976 0.335 10.981 1.00 90.94 80 TYR A O 1
ATOM 621 N N . ARG A 1 81 ? -5.719 -0.594 12.060 1.00 91.12 81 ARG A N 1
ATOM 622 C CA . ARG A 1 81 ? -6.295 0.646 12.598 1.00 91.12 81 ARG A CA 1
ATOM 623 C C . ARG A 1 81 ? -6.696 1.606 11.476 1.00 91.12 81 ARG A C 1
ATOM 625 O O . ARG A 1 81 ? -6.338 2.787 11.497 1.00 91.12 81 ARG A O 1
ATOM 632 N N . ALA A 1 82 ? -7.419 1.089 10.481 1.00 86.62 82 ALA A N 1
ATOM 633 C CA . ALA A 1 82 ? -7.995 1.907 9.419 1.00 86.62 82 ALA A CA 1
ATOM 634 C C . ALA A 1 82 ? -8.944 2.968 10.018 1.00 86.62 82 ALA A C 1
ATOM 636 O O . ALA A 1 82 ? -9.722 2.613 10.918 1.00 86.62 82 ALA A O 1
ATOM 637 N N . PRO A 1 83 ? -8.918 4.230 9.533 1.00 86.56 83 PRO A N 1
ATOM 638 C CA . PRO A 1 83 ? -9.858 5.267 9.962 1.00 86.56 83 PRO A CA 1
ATOM 639 C C . PRO A 1 83 ? -11.299 4.780 9.834 1.00 86.56 83 PRO A C 1
ATOM 641 O O . PRO A 1 83 ? -11.673 4.258 8.784 1.00 86.56 83 PRO A O 1
ATOM 644 N N . LEU A 1 84 ? -12.092 4.928 10.899 1.00 86.75 84 LEU A N 1
ATOM 645 C CA . LEU A 1 84 ? -13.455 4.391 10.953 1.00 86.75 84 LEU A CA 1
ATOM 646 C C . LEU A 1 84 ? -14.322 4.948 9.820 1.00 86.75 84 LEU A C 1
ATOM 648 O O . LEU A 1 84 ? -15.042 4.173 9.195 1.00 86.75 84 LEU A O 1
ATOM 652 N N . GLU A 1 85 ? -14.178 6.239 9.497 1.00 86.56 85 GLU A N 1
ATOM 653 C CA . GLU A 1 85 ? -14.895 6.882 8.387 1.00 86.56 85 GLU A CA 1
ATOM 654 C C . GLU A 1 85 ? -14.619 6.254 7.012 1.00 86.56 85 GLU A C 1
ATOM 656 O O . GLU A 1 85 ? -15.464 6.322 6.125 1.00 86.56 85 GLU A O 1
ATOM 661 N N . ASN A 1 86 ? -13.466 5.603 6.839 1.00 88.38 86 ASN A N 1
ATOM 662 C CA . ASN A 1 86 ? -13.053 5.028 5.562 1.00 88.38 86 ASN A CA 1
ATOM 663 C C . ASN A 1 86 ? -13.407 3.542 5.441 1.00 88.38 86 ASN A C 1
ATOM 665 O O . ASN A 1 86 ? -13.393 3.001 4.335 1.00 88.38 86 ASN A O 1
ATOM 669 N N . ARG A 1 87 ? -13.739 2.862 6.547 1.00 91.50 87 ARG A N 1
ATOM 670 C CA . ARG A 1 87 ? -13.962 1.407 6.536 1.00 91.50 87 ARG A CA 1
ATOM 671 C C . ARG A 1 87 ? -15.152 1.003 5.675 1.00 91.50 87 ARG A C 1
ATOM 673 O O . ARG A 1 87 ? -15.053 0.015 4.956 1.00 91.50 87 ARG A O 1
ATOM 680 N N . ASP A 1 88 ? -16.238 1.772 5.690 1.00 91.69 88 ASP A N 1
ATOM 681 C CA . ASP A 1 88 ? -17.413 1.474 4.861 1.00 91.69 88 ASP A CA 1
ATOM 682 C C . ASP A 1 88 ? -17.088 1.558 3.369 1.00 91.69 88 ASP A C 1
ATOM 684 O O . ASP A 1 88 ? -17.443 0.657 2.610 1.00 91.69 88 ASP A O 1
ATOM 688 N N . ARG A 1 89 ? -16.309 2.567 2.961 1.00 91.00 89 ARG A N 1
ATOM 689 C CA . ARG A 1 89 ? -15.836 2.687 1.579 1.00 91.00 89 ARG A CA 1
ATOM 690 C C . ARG A 1 89 ? -14.911 1.532 1.191 1.00 91.00 89 ARG A C 1
ATOM 692 O O . ARG A 1 89 ? -15.048 0.970 0.109 1.00 91.00 89 ARG A O 1
ATOM 699 N N . MET A 1 90 ? -13.996 1.136 2.078 1.00 92.88 90 MET A N 1
ATOM 700 C CA . MET A 1 90 ? -13.110 -0.012 1.843 1.00 92.88 90 MET A CA 1
ATOM 701 C C . MET A 1 90 ? -13.901 -1.319 1.672 1.00 92.88 90 MET A C 1
ATOM 703 O O . MET A 1 90 ? -13.592 -2.103 0.774 1.00 92.88 90 MET A O 1
ATOM 707 N N . ARG A 1 91 ? -14.953 -1.534 2.475 1.00 94.25 91 ARG A N 1
ATOM 708 C CA . ARG A 1 91 ? -15.861 -2.689 2.349 1.00 94.25 91 ARG A CA 1
ATOM 709 C C . ARG A 1 91 ? -16.637 -2.671 1.043 1.00 94.25 91 ARG A C 1
ATOM 711 O O . ARG A 1 91 ? -16.716 -3.700 0.382 1.00 94.25 91 ARG A O 1
ATOM 718 N N . GLU A 1 92 ? -17.193 -1.520 0.670 1.00 93.19 92 GLU A N 1
ATOM 719 C CA . GLU A 1 92 ? -17.936 -1.354 -0.581 1.00 93.19 92 GLU A CA 1
ATOM 720 C C . GLU A 1 92 ? -17.070 -1.733 -1.786 1.00 93.19 92 GLU A C 1
ATOM 722 O O . GLU A 1 92 ? -17.498 -2.498 -2.648 1.00 93.19 92 GLU A O 1
ATOM 727 N N . VAL A 1 93 ? -15.819 -1.267 -1.812 1.00 91.88 93 VAL A N 1
ATOM 728 C CA . VAL A 1 93 ? -14.874 -1.652 -2.861 1.00 91.88 93 VAL A CA 1
ATOM 729 C C . VAL A 1 93 ? -14.565 -3.144 -2.810 1.00 91.88 93 VAL A C 1
ATOM 731 O O . VAL A 1 93 ? -14.589 -3.801 -3.850 1.00 91.88 93 VAL A O 1
ATOM 734 N N . ALA A 1 94 ? -14.278 -3.697 -1.629 1.00 92.81 94 ALA A N 1
ATOM 7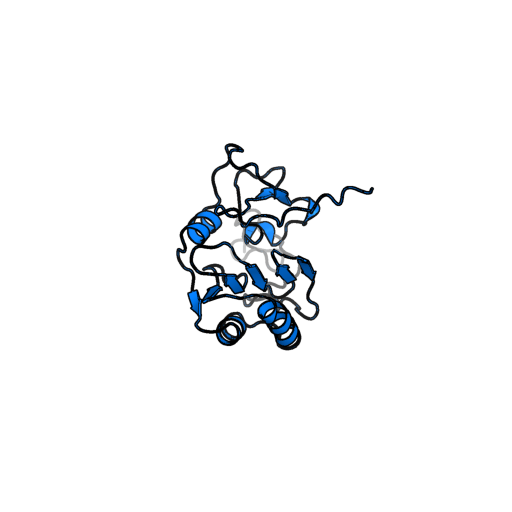35 C CA . ALA A 1 94 ? -13.954 -5.114 -1.492 1.00 92.81 94 ALA A CA 1
ATOM 736 C C . ALA A 1 94 ? -15.108 -6.025 -1.937 1.00 92.81 94 ALA A C 1
ATOM 738 O O . ALA A 1 94 ? -14.859 -7.070 -2.530 1.00 92.81 94 ALA A O 1
ATOM 739 N N . ALA A 1 95 ? -16.359 -5.609 -1.716 1.00 92.50 95 ALA A N 1
ATOM 740 C CA . ALA A 1 95 ? -17.554 -6.321 -2.167 1.00 92.50 95 ALA A CA 1
ATOM 741 C C . ALA A 1 95 ? -17.657 -6.419 -3.701 1.00 92.50 95 ALA A C 1
ATOM 743 O O . ALA A 1 95 ? -18.352 -7.293 -4.217 1.00 92.50 95 ALA A O 1
ATOM 744 N N . GLY A 1 96 ? -16.941 -5.562 -4.438 1.00 90.00 96 GLY A N 1
ATOM 745 C CA . GLY A 1 96 ? -16.797 -5.651 -5.891 1.00 90.00 96 GLY A CA 1
ATOM 746 C C . GLY A 1 96 ? -15.873 -6.777 -6.372 1.00 90.00 96 GLY A C 1
ATOM 747 O O . GLY A 1 96 ? -15.788 -7.012 -7.579 1.00 90.00 96 GLY A O 1
ATOM 748 N N . PHE A 1 97 ? -15.187 -7.479 -5.464 1.00 91.44 97 PHE A N 1
ATOM 749 C CA . PHE A 1 97 ? -14.218 -8.525 -5.784 1.00 91.44 97 PHE A CA 1
ATOM 750 C C . PHE A 1 97 ? -14.566 -9.855 -5.113 1.00 91.44 97 PHE A C 1
ATOM 752 O O . PHE A 1 97 ? -15.043 -9.909 -3.983 1.00 91.44 97 PHE A O 1
ATOM 759 N N . THR A 1 98 ? -14.258 -10.957 -5.795 1.00 92.44 98 THR A N 1
ATOM 760 C CA . THR A 1 98 ? -14.181 -12.283 -5.171 1.00 92.44 98 THR A CA 1
ATOM 761 C C . THR A 1 98 ? -12.742 -12.516 -4.722 1.00 92.44 98 THR A C 1
ATOM 763 O O . THR A 1 98 ? -11.835 -12.453 -5.549 1.00 92.44 98 THR A O 1
ATOM 766 N N . TYR A 1 99 ? -12.534 -12.758 -3.430 1.00 93.19 99 TYR A N 1
ATOM 767 C CA . TYR A 1 99 ? -11.220 -12.964 -2.820 1.00 93.19 99 TYR A CA 1
ATOM 768 C C . TYR A 1 99 ? -11.314 -14.021 -1.710 1.00 93.19 99 TYR A C 1
ATOM 770 O O . TYR A 1 99 ? -12.357 -14.160 -1.074 1.00 93.19 99 TYR A O 1
ATOM 778 N N . ASP A 1 100 ? -10.233 -14.761 -1.484 1.00 94.44 100 ASP A N 1
ATOM 779 C CA . ASP A 1 100 ? -10.097 -15.772 -0.418 1.00 94.44 100 ASP A CA 1
ATOM 780 C C . ASP A 1 100 ? -8.833 -15.555 0.437 1.00 94.44 100 ASP A C 1
ATOM 782 O O . ASP A 1 100 ? -8.600 -16.262 1.418 1.00 94.44 100 ASP A O 1
ATOM 786 N N . LYS A 1 101 ? -8.040 -14.533 0.100 1.00 92.94 101 LYS A N 1
ATOM 787 C CA . LYS A 1 101 ? -6.818 -14.151 0.794 1.00 92.94 101 LYS A CA 1
ATOM 788 C C . LYS A 1 101 ? -6.903 -12.696 1.238 1.00 92.94 101 LYS A C 1
ATOM 790 O O . LYS A 1 101 ? -7.033 -11.795 0.409 1.00 92.94 101 LYS A O 1
ATOM 795 N N . VAL A 1 102 ? -6.732 -12.469 2.540 1.00 95.94 102 VAL A N 1
ATOM 796 C CA . VAL A 1 102 ? -6.561 -11.143 3.152 1.00 95.94 102 VAL A CA 1
ATOM 797 C C . VAL A 1 102 ? -5.242 -11.124 3.911 1.00 95.94 102 VAL A C 1
ATOM 799 O O . VAL A 1 102 ? -4.959 -12.028 4.701 1.00 95.94 102 VAL A O 1
ATOM 802 N N . TRP A 1 103 ? -4.407 -10.114 3.676 1.00 93.69 103 TRP A N 1
ATOM 803 C CA . TRP A 1 103 ? -3.139 -9.999 4.392 1.00 93.69 103 TRP A CA 1
ATOM 804 C C . TRP A 1 103 ? -2.689 -8.559 4.597 1.00 93.69 103 TRP A C 1
ATOM 806 O O . TRP A 1 103 ? -3.102 -7.635 3.899 1.00 93.69 103 TRP A O 1
ATOM 816 N N . MET A 1 104 ? -1.784 -8.402 5.554 1.00 90.94 104 MET A N 1
ATOM 817 C CA . MET A 1 104 ? -0.999 -7.198 5.778 1.00 90.94 104 MET A CA 1
ATOM 818 C C . MET A 1 104 ? 0.482 -7.560 5.602 1.00 90.94 104 MET A C 1
ATOM 820 O O . MET A 1 104 ? 0.919 -8.589 6.129 1.00 90.94 104 MET A O 1
ATOM 824 N N . PRO A 1 105 ? 1.270 -6.770 4.852 1.00 84.50 105 PRO A N 1
ATOM 825 C CA . PRO A 1 105 ? 2.704 -6.992 4.743 1.00 84.50 105 PRO A CA 1
ATOM 826 C C . PRO A 1 105 ? 3.387 -6.733 6.089 1.00 84.50 105 PRO A C 1
ATOM 828 O O . PRO A 1 105 ? 2.847 -6.033 6.946 1.00 84.50 105 PRO A O 1
ATOM 831 N N . ASN A 1 106 ? 4.613 -7.233 6.251 1.00 78.12 106 ASN A N 1
ATOM 832 C CA . ASN A 1 106 ? 5.398 -7.062 7.480 1.00 78.12 106 ASN A CA 1
ATOM 833 C C . ASN A 1 106 ? 5.565 -5.586 7.897 1.00 78.12 106 ASN A C 1
ATOM 835 O O . ASN A 1 106 ? 5.620 -5.264 9.079 1.00 78.12 106 ASN A O 1
ATOM 839 N N . SER A 1 107 ? 5.623 -4.673 6.924 1.00 77.62 107 SER A N 1
ATOM 840 C CA . SER A 1 107 ? 5.694 -3.225 7.157 1.00 77.62 107 SER A CA 1
ATOM 841 C C . SER A 1 107 ? 4.448 -2.646 7.831 1.00 77.62 107 SER A C 1
ATOM 843 O O . SER A 1 107 ? 4.502 -1.524 8.328 1.00 77.62 107 SER A O 1
ATOM 845 N N . GLY A 1 108 ? 3.312 -3.349 7.791 1.00 82.31 108 GLY A N 1
ATOM 846 C CA . GLY A 1 108 ? 2.033 -2.819 8.249 1.00 82.31 108 GLY A CA 1
ATOM 847 C C . GLY A 1 108 ? 1.576 -1.597 7.454 1.00 82.31 108 GLY A C 1
ATOM 848 O O . GLY A 1 108 ? 0.925 -0.723 8.017 1.00 82.31 108 GLY A O 1
ATOM 849 N N . SER A 1 109 ? 1.962 -1.478 6.176 1.00 80.94 109 SER A N 1
ATOM 850 C CA . SER A 1 109 ? 1.718 -0.276 5.363 1.00 80.94 109 SER A CA 1
ATOM 851 C C . SER A 1 109 ? 0.327 -0.216 4.725 1.00 80.94 109 SER A C 1
ATOM 853 O O . SER A 1 109 ? -0.158 0.882 4.458 1.00 80.94 109 SER A O 1
ATOM 855 N N . TYR A 1 110 ? -0.334 -1.354 4.513 1.00 88.25 110 TYR A N 1
ATOM 856 C CA . TYR A 1 110 ? -1.683 -1.461 3.941 1.00 88.25 110 TYR A CA 1
ATOM 857 C C . TYR A 1 110 ? -2.306 -2.823 4.254 1.00 88.25 110 TYR A C 1
ATOM 859 O O . TYR A 1 110 ? -1.608 -3.749 4.655 1.00 88.25 110 TYR A O 1
ATOM 867 N N . VAL A 1 111 ? -3.602 -2.968 3.995 1.00 93.00 111 VAL A N 1
ATOM 868 C CA . VAL A 1 111 ? -4.280 -4.269 3.900 1.00 93.00 111 VAL A CA 1
ATOM 869 C C . VAL A 1 111 ? -4.500 -4.604 2.428 1.00 93.00 111 VAL A C 1
ATOM 871 O O . VAL A 1 111 ? -4.835 -3.718 1.649 1.00 93.00 111 VAL A O 1
ATOM 874 N N . ALA A 1 112 ? -4.316 -5.857 2.028 1.00 92.50 112 ALA A N 1
ATOM 875 C CA . ALA A 1 112 ? -4.533 -6.305 0.657 1.00 92.50 112 ALA A CA 1
ATOM 876 C C . ALA A 1 112 ? -5.490 -7.498 0.595 1.00 92.50 112 ALA A C 1
ATOM 878 O O . ALA A 1 112 ? -5.537 -8.317 1.517 1.00 92.50 112 ALA A O 1
ATOM 879 N N . ILE A 1 113 ? -6.228 -7.589 -0.513 1.00 94.06 113 ILE A N 1
ATOM 880 C CA . ILE A 1 113 ? -7.112 -8.718 -0.832 1.00 94.06 113 ILE A CA 1
ATOM 881 C C . ILE A 1 113 ? -6.726 -9.344 -2.171 1.00 94.06 113 ILE A C 1
ATOM 883 O O . ILE A 1 113 ? -6.349 -8.634 -3.105 1.00 94.06 113 ILE A O 1
ATOM 887 N N . ALA A 1 114 ? -6.821 -10.667 -2.275 1.00 90.75 114 ALA A N 1
ATOM 888 C CA . ALA A 1 114 ? -6.557 -11.418 -3.500 1.00 90.75 114 ALA A CA 1
ATOM 889 C C . ALA A 1 114 ? -7.292 -12.761 -3.509 1.00 90.75 114 ALA A C 1
ATOM 891 O O . ALA A 1 114 ? -7.818 -13.210 -2.492 1.00 90.75 114 ALA A O 1
ATOM 892 N N . VAL A 1 115 ? -7.260 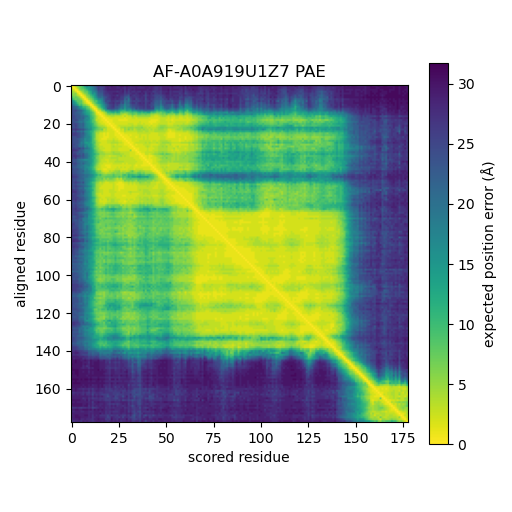-13.423 -4.660 1.00 89.56 115 VAL A N 1
ATOM 893 C CA . VAL A 1 115 ? -7.401 -14.881 -4.728 1.00 89.56 115 VAL A CA 1
ATOM 894 C C . VAL A 1 115 ? -6.026 -15.508 -4.472 1.00 89.56 115 VAL A C 1
ATOM 896 O O . VAL A 1 115 ? -5.007 -14.971 -4.914 1.00 89.56 115 VAL A O 1
ATOM 899 N N . GLU A 1 116 ? -5.959 -16.622 -3.750 1.00 83.88 116 GLU A N 1
ATOM 900 C CA . GLU A 1 116 ? -4.713 -17.311 -3.428 1.00 83.88 116 GLU A CA 1
ATOM 901 C C . GLU A 1 116 ? -3.952 -17.665 -4.718 1.00 83.88 116 GLU A C 1
ATOM 903 O O . GLU A 1 116 ? -4.515 -18.145 -5.703 1.00 83.88 116 GLU A O 1
ATOM 908 N N . GLY A 1 117 ? -2.649 -17.380 -4.733 1.00 77.94 117 GLY A N 1
ATOM 909 C CA . GLY A 1 117 ? -1.807 -17.541 -5.923 1.00 77.94 117 GLY A CA 1
ATOM 910 C C . GLY A 1 117 ? -1.959 -16.444 -6.985 1.00 77.94 117 GLY A C 1
ATOM 911 O O . GLY A 1 117 ? -1.253 -16.497 -7.988 1.00 77.94 117 GLY A O 1
ATOM 912 N N . GLN A 1 118 ? -2.821 -15.442 -6.779 1.00 80.81 118 GLN A N 1
ATOM 913 C CA . GLN A 1 118 ? -2.970 -14.290 -7.671 1.00 80.81 118 GLN A CA 1
ATOM 914 C C . GLN A 1 118 ? -2.403 -13.000 -7.062 1.00 80.81 118 GLN A C 1
ATOM 916 O O . GLN A 1 118 ? -2.134 -12.902 -5.860 1.00 80.81 118 GLN A O 1
ATOM 921 N N . ASN A 1 119 ? -2.241 -11.986 -7.915 1.00 80.56 119 ASN A N 1
ATOM 922 C CA . ASN A 1 119 ? -1.916 -10.632 -7.478 1.00 80.56 119 ASN A CA 1
ATOM 923 C C . ASN A 1 119 ? -3.036 -10.029 -6.625 1.00 80.56 119 ASN A C 1
ATOM 925 O O . ASN A 1 119 ? -4.200 -10.425 -6.709 1.00 80.56 119 ASN A O 1
ATOM 929 N N . ALA A 1 120 ? -2.674 -9.006 -5.850 1.00 85.69 120 ALA A N 1
ATOM 930 C CA . ALA A 1 120 ? -3.644 -8.206 -5.122 1.00 85.69 120 ALA A CA 1
ATOM 931 C C . ALA A 1 120 ? -4.678 -7.591 -6.075 1.00 85.69 120 ALA A C 1
ATOM 933 O O . ALA A 1 120 ? -4.334 -6.959 -7.074 1.00 85.69 120 ALA A O 1
ATOM 934 N N . LEU A 1 121 ? -5.949 -7.760 -5.728 1.00 88.25 121 LEU A N 1
ATOM 935 C CA . LEU A 1 121 ? -7.085 -7.142 -6.405 1.00 88.25 121 LEU A CA 1
ATOM 936 C C . LEU A 1 121 ? -7.304 -5.713 -5.903 1.00 88.25 121 LEU A C 1
ATOM 938 O O . LEU A 1 121 ? -7.684 -4.835 -6.681 1.00 88.25 121 LEU A O 1
ATOM 942 N N . ALA A 1 122 ? -7.029 -5.480 -4.616 1.00 90.12 122 ALA A N 1
ATOM 943 C CA . ALA A 1 122 ? -7.063 -4.160 -4.011 1.00 90.12 122 ALA A CA 1
ATOM 944 C C . ALA A 1 122 ? -6.054 -4.012 -2.862 1.00 90.12 122 ALA A C 1
ATOM 946 O O . ALA A 1 122 ? -5.729 -4.986 -2.177 1.00 90.12 122 ALA A O 1
ATOM 947 N N . TYR A 1 123 ? -5.614 -2.770 -2.648 1.00 90.06 123 TYR A N 1
ATOM 948 C CA . TYR A 1 123 ? -4.830 -2.330 -1.496 1.00 90.06 123 TYR A CA 1
ATOM 949 C C . TYR A 1 123 ? -5.582 -1.222 -0.760 1.00 90.06 123 TYR A C 1
ATOM 951 O O . TYR A 1 123 ? -6.062 -0.269 -1.374 1.00 90.06 123 TYR A O 1
ATOM 959 N N . PHE A 1 124 ? -5.632 -1.321 0.560 1.00 92.19 124 PHE A N 1
ATOM 960 C CA . PHE A 1 124 ? -6.308 -0.393 1.452 1.00 92.19 124 PHE A CA 1
ATOM 961 C C . PHE A 1 124 ? -5.271 0.251 2.371 1.00 92.19 124 PHE A C 1
ATOM 963 O O . PHE A 1 124 ? -4.797 -0.358 3.334 1.00 92.19 124 PHE A O 1
ATOM 970 N N . GLY A 1 125 ? -4.884 1.479 2.036 1.00 87.56 125 GLY A N 1
ATOM 971 C CA . GLY A 1 125 ? -4.046 2.336 2.864 1.00 87.56 125 GLY A CA 1
ATOM 972 C C . GLY A 1 125 ? -4.882 3.272 3.740 1.00 87.56 125 GLY A C 1
ATOM 973 O O . GLY A 1 125 ? -6.100 3.359 3.610 1.00 87.56 125 GLY A O 1
ATOM 974 N N . LYS A 1 126 ? -4.238 4.032 4.633 1.00 82.75 126 LYS A N 1
ATOM 975 C CA . LYS A 1 126 ? -4.959 5.007 5.481 1.00 82.75 126 LYS A CA 1
ATOM 976 C C . LYS A 1 126 ? -5.478 6.218 4.704 1.00 82.75 126 LYS A C 1
ATOM 978 O O . LYS A 1 126 ? -6.508 6.772 5.068 1.00 82.75 126 LYS A O 1
ATOM 983 N N . THR A 1 127 ? -4.762 6.612 3.655 1.00 81.56 127 THR A N 1
ATOM 984 C CA . THR A 1 127 ? -5.036 7.797 2.821 1.00 81.56 127 THR A CA 1
ATOM 985 C C . THR A 1 127 ? -5.397 7.446 1.386 1.00 81.56 127 THR A C 1
ATOM 987 O O . THR A 1 127 ? -5.618 8.337 0.571 1.00 81.56 127 THR A O 1
ATOM 990 N N . TYR A 1 128 ? -5.410 6.163 1.037 1.00 82.88 128 TYR A N 1
ATOM 991 C CA . TYR A 1 128 ? -5.644 5.736 -0.329 1.00 82.88 128 TYR A CA 1
ATOM 992 C C . TYR A 1 128 ? -6.278 4.357 -0.374 1.00 82.88 128 TYR A C 1
ATOM 994 O O . TYR A 1 128 ? -6.116 3.533 0.525 1.00 82.88 128 TYR A O 1
ATOM 1002 N N . LEU A 1 129 ? -6.934 4.100 -1.488 1.00 87.38 129 LEU A N 1
ATOM 1003 C CA . LEU A 1 129 ? -7.394 2.798 -1.908 1.00 87.38 129 LEU A CA 1
ATOM 1004 C C . LEU A 1 129 ? -6.905 2.595 -3.336 1.00 87.38 129 LEU A C 1
ATOM 1006 O O . LEU A 1 129 ? -6.976 3.503 -4.154 1.00 87.38 129 LEU A O 1
ATOM 1010 N N . TRP A 1 130 ? -6.375 1.423 -3.648 1.00 88.69 130 TRP A N 1
ATOM 1011 C CA . TRP A 1 130 ? -6.034 1.058 -5.017 1.00 88.69 130 TRP A CA 1
ATOM 1012 C C . TRP A 1 130 ? -6.786 -0.194 -5.411 1.00 88.69 130 TRP A C 1
ATOM 1014 O O . TRP A 1 130 ? -6.909 -1.112 -4.605 1.00 88.69 130 TRP A O 1
ATOM 1024 N N . THR A 1 131 ? -7.245 -0.249 -6.655 1.00 87.69 131 THR A N 1
ATOM 1025 C CA . THR A 1 131 ? -7.837 -1.453 -7.239 1.00 87.69 131 THR A CA 1
ATOM 1026 C C . THR A 1 131 ? -7.232 -1.747 -8.598 1.00 87.69 131 THR A C 1
ATOM 1028 O O . THR A 1 131 ? -6.961 -0.833 -9.379 1.00 87.69 131 THR A O 1
ATOM 1031 N N . ALA A 1 132 ? -7.125 -3.031 -8.930 1.00 75.69 132 ALA A N 1
ATOM 1032 C CA . ALA A 1 132 ? -6.710 -3.463 -10.261 1.00 75.69 132 ALA A CA 1
ATOM 1033 C C . ALA A 1 132 ? -7.691 -3.006 -11.364 1.00 75.69 132 ALA A C 1
ATOM 1035 O O . ALA A 1 132 ? -7.304 -2.864 -12.520 1.00 75.69 132 ALA A O 1
ATOM 1036 N N . ALA A 1 133 ? -8.963 -2.769 -11.018 1.00 74.69 133 ALA A N 1
ATOM 1037 C CA . ALA A 1 133 ? -10.008 -2.371 -11.964 1.00 74.69 133 ALA A CA 1
ATOM 1038 C C . ALA A 1 133 ? -10.132 -0.849 -12.171 1.00 74.69 133 ALA A C 1
ATOM 1040 O O . ALA A 1 133 ? -10.657 -0.427 -13.200 1.00 74.69 133 ALA A O 1
ATOM 1041 N N . GLY A 1 134 ? -9.698 -0.034 -11.204 1.00 70.31 134 GLY A N 1
ATOM 1042 C CA . GLY A 1 134 ? -10.025 1.397 -11.150 1.00 70.31 134 GLY A CA 1
ATOM 1043 C C . GLY A 1 134 ? -8.880 2.325 -10.741 1.00 70.31 134 GLY A C 1
ATOM 1044 O O . GLY A 1 134 ? -9.088 3.533 -10.675 1.00 70.31 134 GLY A O 1
ATOM 1045 N N . GLY A 1 135 ? -7.678 1.802 -10.487 1.00 74.56 135 GLY A N 1
ATOM 1046 C CA . GLY A 1 135 ? -6.529 2.616 -10.089 1.00 74.56 135 GLY A CA 1
ATOM 1047 C C . GLY A 1 135 ? -6.629 3.127 -8.649 1.00 74.56 135 GLY A C 1
ATOM 1048 O O . GLY A 1 135 ? -7.233 2.472 -7.798 1.00 74.56 135 GLY A O 1
ATOM 1049 N N . THR A 1 136 ? -5.977 4.260 -8.362 1.00 79.56 136 THR A N 1
ATOM 1050 C CA . THR A 1 136 ? -5.891 4.844 -7.011 1.00 79.56 136 THR A CA 1
ATOM 1051 C C . THR A 1 136 ? -7.002 5.867 -6.754 1.00 79.56 136 THR A C 1
ATOM 1053 O O . THR A 1 136 ? -7.142 6.836 -7.495 1.00 79.56 136 THR A O 1
ATOM 1056 N N . GLU A 1 137 ? -7.714 5.698 -5.646 1.00 82.25 137 GLU A N 1
ATOM 1057 C CA . GLU A 1 137 ? -8.635 6.653 -5.030 1.00 82.25 137 GLU A CA 1
ATOM 1058 C C . GLU A 1 137 ? -7.996 7.220 -3.751 1.00 82.25 137 GLU A C 1
ATOM 1060 O O . GLU A 1 137 ? -7.451 6.473 -2.937 1.00 82.25 137 GLU A O 1
ATOM 1065 N N . THR A 1 138 ? -8.051 8.539 -3.558 1.00 83.81 138 THR A N 1
ATOM 1066 C CA . THR A 1 138 ? -7.574 9.187 -2.325 1.00 83.81 138 THR A CA 1
ATOM 1067 C C . THR A 1 138 ? -8.672 9.162 -1.270 1.00 83.81 138 THR A C 1
ATOM 1069 O O . THR A 1 138 ? -9.784 9.623 -1.519 1.00 83.81 138 THR A O 1
ATOM 1072 N N . LEU A 1 139 ? -8.340 8.687 -0.074 1.00 81.19 139 LEU A N 1
ATOM 1073 C CA . LEU A 1 139 ? -9.223 8.696 1.085 1.00 81.19 139 LEU A CA 1
ATOM 1074 C C . LEU A 1 139 ? -8.914 9.908 1.966 1.00 81.19 139 LEU A C 1
ATOM 1076 O O . LEU A 1 139 ? -7.754 10.218 2.248 1.00 81.19 139 LEU A O 1
ATOM 1080 N N . THR A 1 140 ? -9.960 10.599 2.404 1.00 73.56 140 THR A N 1
ATOM 1081 C CA . THR A 1 140 ? -9.854 11.755 3.298 1.00 73.56 140 THR A CA 1
ATOM 1082 C C . THR A 1 140 ? -9.872 11.313 4.764 1.00 73.56 140 THR A C 1
ATOM 1084 O O . THR A 1 140 ? -10.056 10.138 5.080 1.00 73.56 140 THR A O 1
ATOM 1087 N N . GLY A 1 141 ? -9.604 12.244 5.680 1.00 62.75 141 GLY A N 1
ATOM 1088 C CA . GLY A 1 141 ? -9.817 12.017 7.113 1.00 62.75 141 GLY A CA 1
ATOM 1089 C C . GLY A 1 141 ? -8.638 11.420 7.887 1.00 62.75 141 GLY A C 1
ATOM 1090 O O . GLY A 1 141 ? -8.511 11.651 9.088 1.00 62.75 141 GLY A O 1
ATOM 1091 N N . TYR A 1 142 ? -7.677 10.766 7.221 1.00 58.69 142 TYR A N 1
ATOM 1092 C CA . TYR A 1 142 ? -6.440 10.381 7.902 1.00 58.69 142 TYR A CA 1
ATOM 1093 C C . TYR A 1 142 ? -5.505 11.578 8.098 1.00 58.69 142 TYR A C 1
ATOM 1095 O O . TYR A 1 142 ? -4.811 12.013 7.179 1.00 58.69 142 TYR A O 1
ATOM 1103 N N . VAL A 1 143 ? -5.432 12.061 9.335 1.00 56.59 143 VAL A N 1
ATOM 1104 C CA . VAL A 1 143 ? -4.303 12.861 9.811 1.00 56.59 143 VAL A CA 1
ATOM 1105 C C . VAL A 1 143 ? -3.284 11.886 10.381 1.00 56.59 143 VAL A C 1
ATOM 1107 O O . VAL A 1 143 ? -3.588 11.149 11.321 1.00 56.59 143 VAL A O 1
ATOM 1110 N N . ALA A 1 144 ? -2.074 11.865 9.817 1.00 55.47 144 ALA A N 1
ATOM 1111 C CA . ALA A 1 144 ? -0.968 11.157 10.440 1.00 55.47 144 ALA A CA 1
ATOM 1112 C C . ALA A 1 144 ? -0.806 11.711 11.858 1.00 55.47 144 ALA A C 1
ATOM 1114 O O . ALA A 1 144 ? -0.397 12.856 12.045 1.00 55.47 144 ALA A O 1
ATOM 1115 N N . GLY A 1 145 ? -1.168 10.916 12.867 1.00 44.72 145 GLY A N 1
ATOM 1116 C CA . GLY A 1 145 ? -0.737 11.202 14.224 1.00 44.72 145 GLY A CA 1
ATOM 1117 C C . GLY A 1 145 ? 0.779 11.284 14.170 1.00 44.72 145 GLY A C 1
ATOM 1118 O O . GLY A 1 145 ? 1.405 10.333 13.692 1.00 44.72 145 GLY A O 1
ATOM 1119 N N . ALA A 1 146 ? 1.342 12.429 14.574 1.00 38.59 146 ALA A N 1
ATOM 1120 C CA . ALA A 1 146 ? 2.772 12.567 14.810 1.00 38.59 146 ALA A CA 1
ATOM 1121 C C . ALA A 1 146 ? 3.226 11.275 15.487 1.00 38.59 146 ALA A C 1
ATOM 1123 O O . ALA A 1 146 ? 2.641 10.890 16.504 1.00 38.59 146 ALA A O 1
ATOM 1124 N N . GLY A 1 147 ? 4.125 10.542 14.823 1.00 35.84 147 GLY A N 1
ATOM 1125 C CA . GLY A 1 147 ? 4.479 9.193 15.234 1.00 35.84 147 GLY A CA 1
ATOM 1126 C C . GLY A 1 147 ? 4.751 9.161 16.731 1.00 35.84 147 GLY A C 1
ATOM 1127 O O . GLY A 1 147 ? 5.257 10.131 17.289 1.00 35.84 147 GLY A O 1
ATOM 1128 N N . THR A 1 148 ? 4.405 8.057 17.385 1.00 40.62 148 THR A N 1
ATOM 1129 C CA . THR A 1 148 ? 4.720 7.809 18.794 1.00 40.62 148 THR A CA 1
ATOM 1130 C C . THR A 1 148 ? 6.231 7.595 18.973 1.00 40.62 148 THR A C 1
ATOM 1132 O O . THR A 1 148 ? 6.689 6.540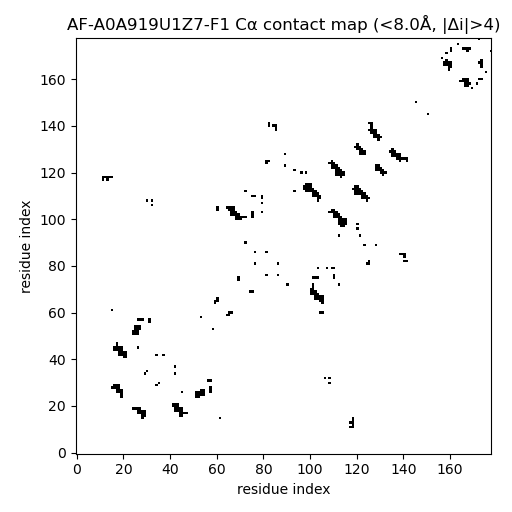 19.388 1.00 40.62 148 THR A O 1
ATOM 1135 N N . GLY A 1 149 ? 7.025 8.590 18.602 1.00 41.31 149 GLY A N 1
ATOM 1136 C CA . GLY A 1 149 ? 8.287 8.936 19.224 1.00 41.31 149 GLY A CA 1
ATOM 1137 C C . GLY A 1 149 ? 8.067 10.270 19.939 1.00 41.31 149 GLY A C 1
ATOM 1138 O O . GLY A 1 149 ? 7.140 11.001 19.582 1.00 41.31 149 GLY A O 1
ATOM 1139 N N . PRO A 1 150 ? 8.854 10.612 20.969 1.00 34.84 150 PRO A N 1
ATOM 1140 C CA . PRO A 1 150 ? 8.778 11.950 21.532 1.00 34.84 150 PRO A CA 1
ATOM 1141 C C . PRO A 1 150 ? 8.937 12.941 20.380 1.00 34.84 150 PRO A C 1
ATOM 1143 O O . PRO A 1 150 ? 9.913 12.868 19.631 1.00 34.84 150 PRO A O 1
ATOM 1146 N N . ALA A 1 151 ? 7.953 13.825 20.214 1.00 40.44 151 ALA A N 1
ATOM 1147 C CA . ALA A 1 151 ? 8.099 14.980 19.357 1.00 40.44 151 ALA A CA 1
ATOM 1148 C C . ALA A 1 151 ? 9.342 15.712 19.860 1.00 40.44 151 ALA A C 1
ATOM 1150 O O . ALA A 1 151 ? 9.306 16.364 20.905 1.00 40.44 151 ALA A O 1
ATOM 1151 N N . SER A 1 152 ? 10.470 15.562 19.163 1.00 43.91 152 SER A N 1
ATOM 1152 C CA . SER A 1 152 ? 11.544 16.516 19.323 1.00 43.91 152 SER A CA 1
ATOM 1153 C C . SER A 1 152 ? 11.012 17.786 18.682 1.00 43.91 152 SER A C 1
ATOM 1155 O O . SER A 1 152 ? 11.155 18.047 17.490 1.00 43.91 152 SER A O 1
ATOM 1157 N N . THR A 1 153 ? 10.336 18.591 19.496 1.00 39.16 153 THR A N 1
ATOM 1158 C CA . THR A 1 153 ? 10.328 20.026 19.289 1.00 39.16 153 THR A CA 1
ATOM 1159 C C . THR A 1 153 ? 11.795 20.426 19.373 1.00 39.16 153 THR A C 1
ATOM 1161 O O . THR A 1 153 ? 12.299 20.787 20.433 1.00 39.16 153 THR A O 1
ATOM 1164 N N . ARG A 1 154 ? 12.525 20.287 18.263 1.00 39.53 154 ARG A N 1
ATOM 1165 C CA . ARG A 1 154 ? 13.758 21.023 18.038 1.00 39.53 154 ARG A CA 1
ATOM 1166 C C . ARG A 1 154 ? 13.324 22.476 17.921 1.00 39.53 154 ARG A C 1
ATOM 1168 O O . ARG A 1 154 ? 13.144 23.007 16.831 1.00 39.53 154 ARG A O 1
ATOM 1175 N N . THR A 1 155 ? 13.100 23.107 19.072 1.00 42.69 155 THR A N 1
ATOM 1176 C CA . THR A 1 155 ? 13.348 24.534 19.211 1.00 42.69 155 THR A CA 1
ATOM 1177 C C . THR A 1 155 ? 14.775 24.730 18.741 1.00 42.69 155 THR A C 1
ATOM 1179 O O . THR A 1 155 ? 15.732 24.257 19.349 1.00 42.69 155 THR A O 1
ATOM 1182 N N . GLN A 1 156 ? 14.859 25.304 17.554 1.00 46.31 156 GLN A N 1
ATOM 1183 C CA . GLN A 1 156 ? 16.062 25.602 16.819 1.00 46.31 156 GLN A CA 1
ATOM 1184 C C . GLN A 1 156 ? 16.873 26.632 17.618 1.00 46.31 156 GLN A C 1
ATOM 1186 O O . GLN A 1 156 ? 16.683 27.829 17.460 1.00 46.31 156 GLN A O 1
ATOM 1191 N N . ASP A 1 157 ? 17.736 26.151 18.511 1.00 51.41 157 ASP A N 1
ATOM 1192 C CA . ASP A 1 157 ? 18.897 26.876 19.046 1.00 51.41 157 ASP A CA 1
ATOM 1193 C C . ASP A 1 157 ? 19.991 25.851 19.409 1.00 51.41 157 ASP A C 1
ATOM 1195 O O . ASP A 1 157 ? 20.475 25.751 20.533 1.00 51.41 157 ASP A O 1
ATOM 1199 N N . GLU A 1 158 ? 20.332 24.981 18.452 1.00 56.06 158 GLU A N 1
ATOM 1200 C CA . GLU A 1 158 ? 21.427 24.015 18.598 1.00 56.06 158 GLU A CA 1
ATOM 1201 C C . GLU A 1 158 ? 22.760 24.679 18.235 1.00 56.06 158 GLU A C 1
ATOM 1203 O O . GLU A 1 158 ? 23.380 24.384 17.211 1.00 56.06 158 GLU A O 1
ATOM 1208 N N . ARG A 1 159 ? 23.246 25.584 19.089 1.00 69.25 159 ARG A N 1
ATOM 1209 C CA . ARG A 1 159 ? 24.673 25.930 19.069 1.00 69.25 159 ARG A CA 1
ATOM 1210 C C . ARG A 1 159 ? 25.447 24.688 19.513 1.00 69.25 159 ARG A C 1
ATOM 1212 O O . ARG A 1 159 ? 25.219 24.181 20.603 1.00 69.25 159 ARG A O 1
ATOM 1219 N N . THR A 1 160 ? 26.322 24.159 18.662 1.00 78.94 160 THR A N 1
ATOM 1220 C CA . THR A 1 160 ? 27.138 22.965 18.955 1.00 78.94 160 THR A CA 1
ATOM 1221 C C . THR A 1 160 ? 28.526 23.387 19.432 1.00 78.94 160 THR A C 1
ATOM 1223 O O . THR A 1 160 ? 29.122 24.301 18.864 1.00 78.94 160 THR A O 1
ATOM 1226 N N . CYS A 1 161 ? 29.062 22.733 20.465 1.00 77.44 161 CYS A N 1
ATOM 1227 C CA . CYS A 1 161 ? 30.415 22.997 20.955 1.00 77.44 161 CYS A CA 1
ATOM 1228 C C . CYS A 1 161 ? 31.452 22.589 19.894 1.00 77.44 161 CYS A C 1
ATOM 1230 O O . CYS A 1 161 ? 31.453 21.426 19.495 1.00 77.44 161 CYS A O 1
ATOM 1232 N N . PRO A 1 162 ? 32.372 23.472 19.459 1.00 76.19 162 PRO A N 1
ATOM 1233 C CA . PRO A 1 162 ? 33.377 23.107 18.458 1.00 76.19 162 PRO A CA 1
ATOM 1234 C C . PRO A 1 162 ? 34.431 22.119 18.984 1.00 76.19 162 PRO A C 1
ATOM 1236 O O . PRO A 1 162 ? 35.107 21.490 18.181 1.00 76.19 162 PRO A O 1
ATOM 1239 N N . THR A 1 163 ? 34.568 21.978 20.308 1.00 76.50 163 THR A N 1
ATOM 1240 C CA . THR A 1 163 ? 35.555 21.086 20.945 1.00 76.50 163 THR A CA 1
ATOM 1241 C C . THR A 1 163 ? 34.978 19.708 21.264 1.00 76.50 163 THR A C 1
ATOM 1243 O O . THR A 1 163 ? 35.625 18.696 21.026 1.00 76.50 163 THR A O 1
ATOM 1246 N N . HIS A 1 164 ? 33.763 19.661 21.818 1.00 78.94 164 HIS A N 1
ATOM 1247 C CA . HIS A 1 164 ? 33.154 18.424 22.325 1.00 78.94 164 HIS A CA 1
ATOM 1248 C C . HIS A 1 164 ? 31.973 17.936 21.481 1.00 78.94 164 HIS A C 1
ATOM 1250 O O . HIS A 1 164 ? 31.445 16.860 21.736 1.00 78.94 164 HIS A O 1
ATOM 1256 N N . HIS A 1 165 ? 31.541 18.723 20.492 1.00 79.94 165 HIS A N 1
ATOM 1257 C CA . HIS A 1 165 ? 30.445 18.404 19.571 1.00 79.94 165 HIS A CA 1
ATOM 1258 C C . HIS A 1 165 ? 29.103 18.056 20.243 1.00 79.94 165 HIS A C 1
ATOM 1260 O O . HIS A 1 165 ? 28.238 17.436 19.632 1.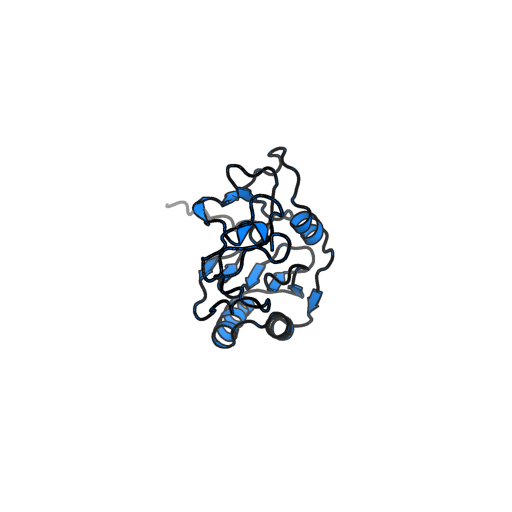00 79.94 165 HIS A O 1
ATOM 1266 N N . LEU A 1 166 ? 28.911 18.497 21.488 1.00 79.69 166 LEU A N 1
ATOM 1267 C CA . LEU A 1 166 ? 27.647 18.424 22.220 1.00 79.69 166 LEU A CA 1
ATOM 1268 C C . LEU A 1 166 ? 26.833 19.709 22.016 1.00 79.69 166 LEU A C 1
ATOM 1270 O O . LEU A 1 166 ? 27.405 20.790 21.828 1.00 79.69 166 LEU A O 1
ATOM 1274 N N . SER A 1 167 ? 25.505 19.596 22.090 1.00 78.31 167 SER A N 1
ATOM 1275 C CA . SER A 1 167 ? 24.594 20.745 22.110 1.00 78.31 167 SER A CA 1
ATOM 1276 C C . SER A 1 167 ? 24.896 21.629 23.322 1.00 78.31 167 SER A C 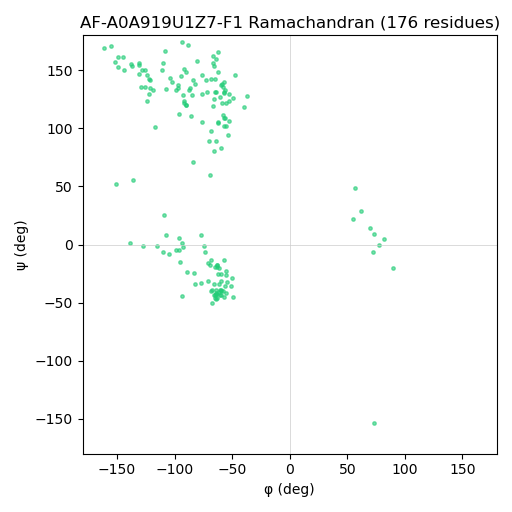1
ATOM 1278 O O . SER A 1 167 ? 24.963 21.146 24.451 1.00 78.31 167 SER A O 1
ATOM 1280 N N . ILE A 1 168 ? 25.108 22.922 23.090 1.00 78.75 168 ILE A N 1
ATOM 1281 C CA . ILE A 1 168 ? 25.421 23.893 24.136 1.00 78.75 168 ILE A CA 1
ATOM 1282 C C . ILE A 1 168 ? 24.103 24.421 24.726 1.00 78.75 168 ILE A C 1
ATOM 1284 O O . ILE A 1 168 ? 23.206 24.786 23.962 1.00 78.75 168 ILE A O 1
ATOM 1288 N N . PRO A 1 169 ? 23.966 24.511 26.062 1.00 74.62 169 PRO A N 1
ATOM 1289 C CA . PRO A 1 169 ? 22.837 25.193 26.689 1.00 74.62 169 PRO A CA 1
ATOM 1290 C C . PRO A 1 169 ? 22.798 26.692 26.336 1.00 74.62 169 PRO A C 1
ATOM 1292 O O . PRO A 1 169 ? 23.776 27.281 25.873 1.00 74.62 169 PRO A O 1
ATOM 1295 N N . ALA A 1 170 ? 21.669 27.357 26.600 1.00 70.06 170 ALA A N 1
ATOM 1296 C CA . ALA A 1 170 ? 21.470 28.776 26.267 1.00 70.06 170 ALA A CA 1
ATOM 1297 C C . ALA A 1 170 ? 22.546 29.722 26.854 1.00 70.06 170 ALA A C 1
ATOM 1299 O O . ALA A 1 170 ? 22.793 30.794 26.297 1.00 70.06 170 ALA A O 1
ATOM 1300 N N . THR A 1 171 ? 23.229 29.298 27.923 1.00 72.31 171 THR A N 1
ATOM 1301 C CA . THR A 1 171 ? 24.358 29.989 28.571 1.00 72.31 171 THR A CA 1
ATOM 1302 C C . THR A 1 171 ? 25.587 30.153 27.670 1.00 72.31 171 THR A C 1
ATOM 1304 O O . THR A 1 171 ? 26.433 30.996 27.955 1.00 72.31 171 THR A O 1
ATOM 1307 N N . GLY A 1 172 ? 25.691 29.398 26.570 1.00 71.00 172 GLY A N 1
ATOM 1308 C CA . GLY A 1 172 ? 26.760 29.541 25.577 1.00 71.00 172 GLY A CA 1
ATOM 1309 C C . GLY A 1 172 ? 28.083 28.849 25.926 1.00 71.00 172 GLY A C 1
ATOM 1310 O O . GLY A 1 172 ? 29.032 28.976 25.156 1.00 71.00 172 GLY A O 1
ATOM 1311 N N . VAL A 1 173 ? 28.150 28.091 27.026 1.00 76.06 173 VAL A N 1
ATOM 1312 C CA . VAL A 1 173 ? 29.330 27.308 27.438 1.00 76.06 173 VAL A CA 1
ATOM 1313 C C . VAL A 1 173 ? 28.925 25.850 27.643 1.00 76.06 173 VAL A C 1
ATOM 1315 O O . VAL A 1 173 ? 27.868 25.577 28.205 1.00 76.06 173 VAL A O 1
ATOM 1318 N N . CYS A 1 174 ? 29.736 24.915 27.141 1.00 81.44 174 CYS A N 1
ATOM 1319 C CA . CYS A 1 174 ? 29.505 23.486 27.345 1.00 81.44 174 CYS A CA 1
ATOM 1320 C C . CYS A 1 174 ? 29.910 23.080 28.772 1.00 81.44 174 CYS A C 1
ATOM 1322 O O . CYS A 1 174 ? 30.902 23.599 29.276 1.00 81.44 174 CYS A O 1
ATOM 1324 N N . ASP A 1 175 ? 29.220 22.126 29.401 1.00 78.38 175 ASP A N 1
ATOM 1325 C CA . ASP A 1 175 ? 29.519 21.709 30.789 1.00 78.38 175 ASP A CA 1
ATOM 1326 C C . ASP A 1 175 ? 30.941 21.141 30.968 1.00 78.38 175 ASP A C 1
ATOM 1328 O O . ASP A 1 175 ? 31.487 21.139 32.065 1.00 78.38 175 ASP A O 1
ATOM 1332 N N . TYR A 1 176 ? 31.564 20.697 29.873 1.00 75.38 176 TYR A N 1
ATOM 1333 C CA . TYR A 1 176 ? 32.945 20.203 29.827 1.00 75.38 176 TYR A CA 1
ATOM 1334 C C . TYR A 1 176 ? 33.979 21.288 29.472 1.00 75.38 176 TYR A C 1
ATOM 1336 O O . TYR A 1 176 ? 35.169 21.001 29.375 1.00 75.38 176 TYR A O 1
ATOM 1344 N N . CYS A 1 177 ? 33.526 22.514 29.212 1.00 75.69 177 CYS A N 1
ATOM 1345 C CA . CYS A 1 177 ? 34.341 23.673 28.851 1.00 75.69 177 CYS A CA 1
ATOM 1346 C C . CYS A 1 177 ? 34.482 24.668 30.018 1.00 75.69 177 CYS A C 1
ATOM 1348 O O . CYS A 1 177 ? 35.196 25.660 29.862 1.00 75.69 177 CYS A O 1
ATOM 1350 N N . ALA A 1 178 ? 33.740 24.445 31.110 1.00 60.44 178 ALA A N 1
ATOM 1351 C CA . ALA A 1 178 ? 33.727 25.271 32.314 1.00 60.44 178 ALA A CA 1
ATOM 1352 C C . ALA A 1 178 ? 34.953 25.023 33.203 1.00 60.44 178 ALA A C 1
ATOM 1354 O O . ALA A 1 178 ? 35.409 23.859 33.278 1.00 60.44 178 ALA A O 1
#

Sequence (178 aa):
MVSTQALSKPGASERPELFHTADGTRRHLRFCSHFSDTPADRILEAAVDDGRPLCEWSAAEIAGQGQTRFETLDEALEAYRAPLENRDRMREVAAGFTYDKVWMPNSGSYVAIAVEGQNALAYFGKTYLWTAAGGTETLTGYVAGAGTGPASTRTQDERTCPTHHLSIPATGVCDYCA

Radius of gyration: 22.45 Å; Cα contacts (8 Å, |Δi|>4): 234; chains: 1; bounding box: 55×48×72 Å

Organism: NCBI:txid398759